Protein AF-A0AAD5UXY1-F1 (afdb_monomer)

Radius of gyration: 21.27 Å; Cα contacts (8 Å, |Δi|>4): 281; chains: 1; bounding box: 57×47×54 Å

Nearest PDB structures (foldseek):
  6rqt-assembly1_O  TM=4.342E-01  e=6.168E+00  Saccharomyces cerevisiae

Structure (mmCIF, N/CA/C/O backbone):
data_AF-A0AAD5UXY1-F1
#
_entry.id   AF-A0AAD5UXY1-F1
#
loop_
_atom_site.group_PDB
_atom_site.id
_atom_site.type_symbol
_atom_site.label_atom_id
_atom_site.label_alt_id
_atom_site.label_comp_id
_atom_site.label_asym_id
_atom_site.label_entity_id
_atom_site.label_seq_id
_atom_site.pdbx_PDB_ins_code
_atom_site.Cartn_x
_atom_site.Cartn_y
_atom_site.Cartn_z
_atom_site.occupancy
_atom_site.B_iso_or_equiv
_atom_site.auth_seq_id
_atom_site.auth_comp_id
_atom_site.auth_asym_id
_atom_site.auth_atom_id
_atom_site.pdbx_PDB_model_num
ATOM 1 N N . MET A 1 1 ? -1.884 -16.365 5.679 1.00 73.19 1 MET A N 1
ATOM 2 C CA . MET A 1 1 ? -2.777 -17.385 5.083 1.00 73.19 1 MET A CA 1
ATOM 3 C C . MET A 1 1 ? -3.035 -17.102 3.602 1.00 73.19 1 MET A C 1
ATOM 5 O O . MET A 1 1 ? -2.599 -17.899 2.789 1.00 73.19 1 MET A O 1
ATOM 9 N N . THR A 1 2 ? -3.623 -15.958 3.224 1.00 91.50 2 THR A N 1
ATOM 10 C CA . THR A 1 2 ? -3.915 -15.622 1.810 1.00 91.50 2 THR A CA 1
ATOM 11 C C . THR A 1 2 ? -2.676 -15.552 0.911 1.00 91.50 2 THR A C 1
ATOM 13 O O . THR A 1 2 ? -2.666 -16.165 -0.148 1.00 91.50 2 THR A O 1
ATOM 16 N N . ALA A 1 3 ? -1.607 -14.870 1.344 1.00 93.50 3 ALA A N 1
ATOM 17 C CA . ALA A 1 3 ? -0.367 -14.775 0.563 1.00 93.50 3 ALA A CA 1
ATOM 18 C C . ALA A 1 3 ? 0.266 -16.146 0.284 1.00 93.50 3 ALA A C 1
ATOM 20 O O . ALA A 1 3 ? 0.681 -16.407 -0.838 1.00 93.50 3 ALA A O 1
ATOM 21 N N . GLN A 1 4 ? 0.262 -17.035 1.284 1.00 94.00 4 GLN A N 1
ATOM 22 C CA . GLN A 1 4 ? 0.767 -18.398 1.131 1.00 94.00 4 GLN A CA 1
ATOM 23 C C . GLN A 1 4 ? -0.067 -19.188 0.120 1.00 94.00 4 GLN A C 1
ATOM 25 O O . GLN A 1 4 ? 0.499 -19.803 -0.767 1.00 94.00 4 GLN A O 1
ATOM 30 N N . ALA A 1 5 ? -1.400 -19.105 0.180 1.00 94.19 5 ALA A N 1
ATOM 31 C CA . ALA A 1 5 ? -2.262 -19.795 -0.781 1.00 94.19 5 ALA A CA 1
ATOM 32 C C . ALA A 1 5 ? -2.047 -19.310 -2.229 1.00 94.19 5 ALA A C 1
ATOM 34 O O . ALA A 1 5 ? -2.029 -20.117 -3.155 1.00 94.19 5 ALA A O 1
ATOM 35 N N . ILE A 1 6 ? -1.852 -17.999 -2.427 1.00 94.25 6 ILE A N 1
ATOM 36 C CA . ILE A 1 6 ? -1.529 -17.430 -3.746 1.00 94.25 6 ILE A CA 1
ATOM 37 C C . ILE A 1 6 ? -0.161 -17.925 -4.229 1.00 94.25 6 ILE A C 1
ATOM 39 O O . ILE A 1 6 ? -0.028 -18.292 -5.395 1.00 94.25 6 ILE A O 1
ATOM 43 N N . HIS A 1 7 ? 0.838 -17.932 -3.341 1.00 96.06 7 HIS A N 1
ATOM 44 C CA . HIS A 1 7 ? 2.202 -18.392 -3.615 1.00 96.06 7 HIS A CA 1
ATOM 45 C C . HIS A 1 7 ? 2.255 -19.886 -3.947 1.00 96.06 7 HIS A C 1
ATOM 47 O O . HIS A 1 7 ? 2.891 -20.282 -4.921 1.00 96.06 7 HIS A O 1
ATOM 53 N N . ASP A 1 8 ? 1.520 -20.706 -3.199 1.00 96.00 8 ASP A N 1
ATOM 54 C CA . ASP A 1 8 ? 1.445 -22.152 -3.393 1.00 96.00 8 ASP A CA 1
ATOM 55 C C . ASP A 1 8 ? 0.860 -22.529 -4.754 1.00 96.00 8 ASP A C 1
AT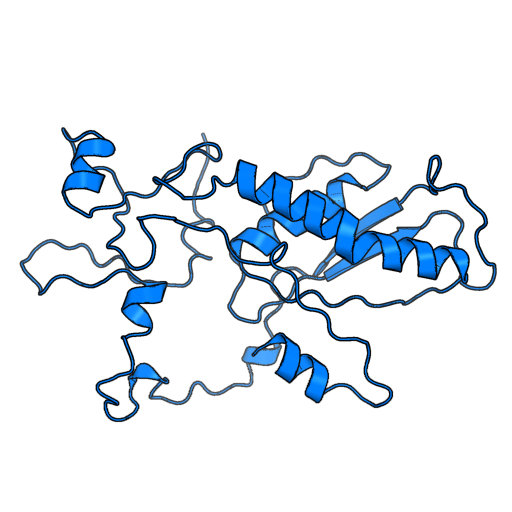OM 57 O O . ASP A 1 8 ? 1.274 -23.533 -5.331 1.00 96.00 8 ASP A O 1
ATOM 61 N N . ALA A 1 9 ? -0.052 -21.703 -5.272 1.00 94.88 9 ALA A N 1
ATOM 62 C CA . ALA A 1 9 ? -0.668 -21.862 -6.584 1.00 94.88 9 ALA A CA 1
ATOM 63 C C . ALA A 1 9 ? 0.196 -21.348 -7.757 1.00 94.88 9 ALA A C 1
ATOM 65 O O . ALA A 1 9 ? -0.200 -21.529 -8.910 1.00 94.88 9 ALA A O 1
ATOM 66 N N . GLN A 1 10 ? 1.343 -20.701 -7.502 1.00 95.06 10 GLN A N 1
ATOM 67 C CA . GLN A 1 10 ? 2.252 -20.261 -8.568 1.00 95.06 10 GLN A CA 1
ATOM 68 C C . GLN A 1 10 ? 3.034 -21.435 -9.169 1.00 95.06 10 GLN A C 1
ATOM 70 O O . GLN A 1 10 ? 3.335 -22.421 -8.495 1.00 95.06 10 GLN A O 1
ATOM 75 N N . GLN A 1 11 ? 3.391 -21.300 -10.448 1.00 95.00 11 GLN A N 1
ATOM 76 C CA . GLN A 1 11 ? 4.284 -22.234 -11.136 1.00 95.00 11 GLN A CA 1
ATOM 77 C C . GLN A 1 11 ? 5.729 -22.078 -10.642 1.00 95.00 11 GLN A C 1
ATOM 79 O O . GLN A 1 11 ? 6.116 -21.019 -10.151 1.00 95.00 11 GLN A O 1
ATOM 84 N N . GLU A 1 12 ? 6.532 -23.132 -10.798 1.00 94.31 12 GLU A N 1
ATOM 85 C CA . GLU A 1 12 ? 7.960 -23.083 -10.481 1.00 94.31 12 GLU A CA 1
ATOM 86 C C . GLU A 1 12 ? 8.770 -22.390 -11.600 1.00 94.31 12 GLU A C 1
ATOM 88 O O . GLU A 1 12 ? 8.468 -22.600 -12.778 1.00 94.31 12 GLU A O 1
ATOM 93 N N . PRO A 1 13 ? 9.828 -21.623 -11.267 1.00 93.81 13 PRO A N 1
ATOM 94 C CA . PRO A 1 13 ? 10.278 -21.305 -9.911 1.00 93.81 13 PRO A CA 1
ATOM 95 C C . PRO A 1 13 ? 9.371 -20.267 -9.235 1.00 93.81 13 PRO A C 1
ATOM 97 O O . PRO A 1 13 ? 9.063 -19.222 -9.813 1.00 93.81 13 PRO A O 1
ATOM 100 N N . LYS A 1 14 ? 8.970 -20.536 -7.989 1.00 94.38 14 LYS A N 1
ATOM 101 C CA . LYS A 1 14 ? 8.134 -19.596 -7.232 1.00 94.38 14 LYS A CA 1
ATOM 102 C C . LYS A 1 14 ? 8.890 -18.302 -6.889 1.00 94.38 14 LYS A C 1
ATOM 104 O O . LYS A 1 14 ? 10.071 -18.361 -6.536 1.00 94.38 14 LYS A O 1
ATOM 109 N N . PRO A 1 15 ? 8.217 -17.135 -6.912 1.00 93.94 15 PRO A N 1
ATOM 110 C CA . PRO A 1 15 ? 8.830 -15.883 -6.481 1.00 93.94 15 PRO A CA 1
ATOM 111 C C . PRO A 1 15 ? 9.131 -15.906 -4.971 1.00 93.94 15 PRO A C 1
ATOM 113 O O . PRO A 1 15 ? 8.505 -16.668 -4.229 1.00 93.94 15 PRO A O 1
ATOM 116 N N . PRO A 1 16 ? 10.052 -15.067 -4.472 1.00 94.62 16 PRO A N 1
ATOM 117 C CA . PRO A 1 16 ? 10.271 -14.927 -3.037 1.00 94.62 16 PRO A CA 1
ATOM 118 C C . PRO A 1 16 ? 9.005 -14.424 -2.327 1.00 94.62 16 PRO A C 1
ATOM 120 O O . PRO A 1 16 ? 8.282 -13.570 -2.841 1.00 94.62 16 PRO A O 1
ATOM 123 N N . LEU A 1 17 ? 8.752 -14.947 -1.124 1.00 95.50 17 LEU A N 1
ATOM 124 C CA . LEU A 1 17 ? 7.651 -14.531 -0.257 1.00 95.50 17 LEU A CA 1
ATOM 125 C C . LEU A 1 17 ? 8.213 -13.937 1.036 1.00 95.50 17 LEU A C 1
ATOM 127 O O . LEU A 1 17 ? 8.836 -14.641 1.829 1.00 95.50 17 LEU A O 1
ATOM 131 N N . THR A 1 18 ? 7.940 -12.654 1.262 1.00 95.50 18 THR A N 1
ATOM 132 C CA . THR A 1 18 ? 8.406 -11.909 2.439 1.00 95.50 18 THR A CA 1
ATOM 133 C C . THR A 1 18 ? 7.218 -11.339 3.205 1.00 95.50 18 THR A C 1
ATOM 135 O O . THR A 1 18 ? 6.235 -10.892 2.615 1.00 95.50 18 THR A O 1
ATOM 138 N N . THR A 1 19 ? 7.308 -11.327 4.534 1.00 96.44 19 THR A N 1
ATOM 139 C CA . THR A 1 19 ? 6.310 -10.714 5.420 1.00 96.44 19 THR A CA 1
ATOM 140 C C . THR A 1 19 ? 6.821 -9.396 5.988 1.00 96.44 19 THR A C 1
ATOM 142 O O . THR A 1 19 ? 7.989 -9.302 6.356 1.00 96.44 19 THR A O 1
ATOM 145 N N . SER A 1 20 ? 5.944 -8.403 6.138 1.00 97.31 20 SER A N 1
ATOM 146 C CA . SER A 1 20 ? 6.279 -7.126 6.774 1.00 97.31 20 SER A CA 1
ATOM 147 C C . SER A 1 20 ? 5.106 -6.591 7.589 1.00 97.31 20 SER A C 1
ATOM 149 O O . SER A 1 20 ? 3.955 -6.678 7.167 1.00 97.31 20 SER A O 1
ATOM 151 N N . LEU A 1 21 ? 5.400 -5.982 8.739 1.00 97.50 21 LEU A N 1
ATOM 152 C CA . LEU A 1 21 ? 4.395 -5.272 9.534 1.00 97.50 21 LEU A CA 1
ATOM 153 C C . LEU A 1 21 ? 3.944 -3.963 8.878 1.00 97.50 21 LEU A C 1
ATOM 155 O O . LEU A 1 21 ? 2.950 -3.390 9.306 1.00 97.50 21 LEU A O 1
ATOM 159 N N . LEU A 1 22 ? 4.631 -3.480 7.839 1.00 98.19 22 LEU A N 1
ATOM 160 C CA . LEU A 1 22 ? 4.229 -2.262 7.135 1.00 98.19 22 LEU A CA 1
ATOM 161 C C . LEU A 1 22 ? 2.911 -2.435 6.368 1.00 98.19 22 LEU A C 1
ATOM 163 O O . LEU A 1 22 ? 2.193 -1.456 6.188 1.00 98.19 22 LEU A O 1
ATOM 167 N N . VAL A 1 23 ? 2.563 -3.669 5.986 1.00 97.44 23 VAL A N 1
ATOM 168 C CA . VAL A 1 23 ? 1.349 -4.000 5.215 1.00 97.44 23 VAL A CA 1
ATOM 169 C C . VAL A 1 23 ? 0.212 -4.560 6.081 1.00 97.44 23 VAL A C 1
ATOM 171 O O . VAL A 1 23 ? -0.720 -5.170 5.566 1.00 97.44 23 VAL A O 1
ATOM 174 N N . ARG A 1 24 ? 0.280 -4.391 7.409 1.00 96.75 24 ARG A N 1
ATOM 175 C CA . ARG A 1 24 ? -0.819 -4.763 8.319 1.00 96.75 24 ARG A CA 1
ATOM 176 C C . ARG A 1 24 ? -1.982 -3.768 8.228 1.00 96.75 24 ARG A C 1
ATOM 178 O O . ARG A 1 24 ? -1.780 -2.621 7.821 1.00 96.75 24 ARG A O 1
ATOM 185 N N . GLU A 1 25 ? -3.167 -4.162 8.688 1.00 95.81 25 GLU A N 1
ATOM 186 C CA . GLU A 1 25 ? -4.302 -3.233 8.798 1.00 95.81 25 GLU A CA 1
ATOM 187 C C . GLU A 1 25 ? -4.020 -2.079 9.777 1.00 95.81 25 GLU A C 1
ATOM 189 O O . GLU A 1 25 ? -3.102 -2.161 10.602 1.00 95.81 25 GLU A O 1
ATOM 194 N N . GLN A 1 26 ? -4.785 -0.987 9.687 1.00 94.88 26 GLN A N 1
ATOM 195 C CA . GLN A 1 26 ? -4.890 -0.005 10.774 1.00 94.88 26 GLN A CA 1
ATOM 196 C C . GLN A 1 26 ? -5.064 -0.728 12.119 1.00 94.88 26 GLN A C 1
ATOM 198 O O . GLN A 1 26 ? -5.839 -1.674 12.209 1.00 94.88 26 GLN A O 1
ATOM 203 N N . THR A 1 27 ? -4.330 -0.303 13.150 1.00 94.50 27 THR A N 1
ATOM 204 C CA . THR A 1 27 ? -4.621 -0.767 14.516 1.00 94.50 27 THR A CA 1
ATOM 205 C C . THR A 1 27 ? -5.651 0.157 15.139 1.00 94.50 27 THR A C 1
ATOM 207 O O . THR A 1 27 ? -5.465 1.377 15.146 1.00 94.50 27 THR A O 1
ATOM 210 N N . TYR A 1 28 ? -6.711 -0.413 15.692 1.00 92.81 28 TYR A N 1
ATOM 211 C CA . TYR A 1 28 ? -7.708 0.326 16.460 1.00 92.81 28 TYR A CA 1
ATOM 212 C C . TYR A 1 28 ? -7.355 0.420 17.951 1.00 92.81 28 TYR A C 1
ATOM 214 O O . TYR A 1 28 ? -8.119 0.988 18.728 1.00 92.81 28 TYR A O 1
ATOM 222 N N . GLY A 1 29 ? -6.184 -0.090 18.352 1.00 92.88 29 GLY A N 1
ATOM 223 C CA . GLY A 1 29 ? -5.689 -0.000 19.722 1.00 92.88 29 GLY A CA 1
ATOM 224 C C . GLY A 1 29 ? -6.668 -0.616 20.716 1.00 92.88 29 GLY A C 1
ATOM 225 O O . GLY A 1 29 ? -7.068 -1.770 20.580 1.00 92.88 29 GLY A O 1
ATOM 226 N N . ASP A 1 30 ? -7.089 0.173 21.697 1.00 91.25 30 ASP A N 1
ATOM 227 C CA . ASP A 1 30 ? -7.992 -0.284 22.756 1.00 91.25 30 ASP A CA 1
ATOM 228 C C . ASP A 1 30 ? -9.397 -0.652 22.237 1.00 91.25 30 ASP A C 1
ATOM 230 O O . ASP A 1 30 ? -10.132 -1.369 22.922 1.00 91.25 30 ASP A O 1
ATOM 234 N N . ALA A 1 31 ? -9.767 -0.195 21.034 1.00 89.94 31 ALA A N 1
ATOM 235 C CA . ALA A 1 31 ? -11.051 -0.488 20.398 1.00 89.94 31 ALA A CA 1
ATOM 236 C C . ALA A 1 31 ? -11.091 -1.850 19.676 1.00 89.94 31 ALA A C 1
ATOM 238 O O . ALA A 1 31 ? -12.162 -2.294 19.259 1.00 89.94 31 ALA A O 1
ATOM 239 N N . GLU A 1 32 ? -9.954 -2.536 19.530 1.00 89.00 32 GLU A N 1
ATOM 240 C CA . GLU A 1 32 ? -9.889 -3.845 18.871 1.00 89.00 32 GLU A CA 1
ATOM 241 C C . GLU A 1 32 ? -10.796 -4.872 19.570 1.00 89.00 32 GLU A C 1
ATOM 243 O O . GLU A 1 32 ? -10.715 -5.103 20.782 1.00 89.00 32 GLU A O 1
ATOM 248 N N . GLY A 1 33 ? -11.691 -5.496 18.798 1.00 85.25 33 GLY A N 1
ATOM 249 C CA . GLY A 1 33 ? -12.666 -6.472 19.302 1.00 85.25 33 GLY A CA 1
ATOM 250 C C . GLY A 1 33 ? -13.749 -5.894 20.226 1.00 85.25 33 GLY A C 1
ATOM 251 O O . GLY A 1 33 ? -14.477 -6.655 20.872 1.00 85.25 33 GLY A O 1
ATOM 252 N N . LYS A 1 34 ? -13.861 -4.563 20.330 1.00 85.19 34 LYS A N 1
ATOM 253 C CA . LYS A 1 34 ? -14.873 -3.879 21.146 1.00 85.19 34 LYS A CA 1
ATOM 254 C C . LYS A 1 34 ? -16.123 -3.545 20.339 1.00 85.19 34 LYS A C 1
ATOM 256 O O . LYS A 1 34 ? -16.177 -3.688 19.121 1.00 85.19 34 LYS A O 1
ATOM 261 N N . LEU A 1 35 ? -17.164 -3.133 21.055 1.00 80.06 35 LEU A N 1
ATOM 262 C CA . LEU A 1 35 ? -18.392 -2.637 20.450 1.00 80.06 35 LEU A CA 1
ATOM 263 C C . LEU A 1 35 ? -18.143 -1.293 19.774 1.00 80.06 35 LEU A C 1
ATOM 265 O O . LEU A 1 35 ? -17.612 -0.369 20.393 1.00 80.06 35 LEU A O 1
ATOM 269 N N . TRP A 1 36 ? -18.599 -1.190 18.532 1.00 80.75 36 TRP A N 1
ATOM 270 C CA . TRP A 1 36 ? -18.582 0.042 17.764 1.00 80.75 36 TRP A CA 1
ATOM 271 C C . TRP A 1 36 ? -19.994 0.621 17.667 1.00 80.75 36 TRP A C 1
ATOM 273 O O . TRP A 1 36 ? -20.984 -0.115 17.659 1.00 80.75 36 TRP A O 1
ATOM 283 N N . THR A 1 37 ? -20.093 1.949 17.625 1.00 82.06 37 THR A N 1
ATOM 284 C CA . THR A 1 37 ? -21.356 2.654 17.367 1.00 82.06 37 THR A CA 1
ATOM 285 C C . THR A 1 37 ? -21.194 3.595 16.187 1.00 82.06 37 THR A C 1
ATOM 287 O O . THR A 1 37 ? -20.158 4.233 16.023 1.00 82.06 37 THR A O 1
ATOM 290 N N . THR A 1 38 ? -22.230 3.705 15.360 1.00 77.06 38 THR A N 1
ATOM 291 C CA . THR A 1 38 ? -22.218 4.574 14.173 1.00 77.06 38 THR A CA 1
ATOM 292 C C . THR A 1 38 ? -22.178 6.056 14.523 1.00 77.06 38 THR A C 1
ATOM 294 O O . THR A 1 38 ? -21.687 6.858 13.739 1.00 77.06 38 THR A O 1
ATOM 297 N N . SER A 1 39 ? -22.667 6.423 15.707 1.00 74.69 39 SER A N 1
ATOM 298 C CA . SER A 1 39 ? -22.643 7.792 16.203 1.00 74.69 39 SER A CA 1
ATOM 299 C C . SER A 1 39 ? -22.223 7.851 17.667 1.00 74.69 39 SER A C 1
ATOM 301 O O . SER A 1 39 ? -22.443 6.918 18.449 1.00 74.69 39 SER A O 1
ATOM 303 N N . GLN A 1 40 ? -21.666 8.996 18.046 1.00 76.69 40 GLN A N 1
ATOM 304 C CA . GLN A 1 40 ? -21.488 9.387 19.437 1.00 76.69 40 GLN A CA 1
ATOM 305 C C . GLN A 1 40 ? -22.869 9.572 20.086 1.00 76.69 40 GLN A C 1
ATOM 307 O O . GLN A 1 40 ? -23.753 10.220 19.519 1.00 76.69 40 GLN A O 1
ATOM 312 N N . LYS A 1 41 ? -23.089 8.990 21.268 1.00 75.38 41 LYS A N 1
ATOM 313 C CA . LYS A 1 41 ? -24.312 9.224 22.044 1.00 75.38 41 LYS A CA 1
ATOM 314 C C . LYS A 1 41 ? -24.357 10.686 22.482 1.00 75.38 41 LYS A C 1
ATOM 316 O O . LYS A 1 41 ? -23.368 11.224 22.981 1.00 75.38 41 LYS A O 1
ATOM 321 N N . SER A 1 42 ? -25.519 11.314 22.306 1.00 73.69 42 SER A N 1
ATOM 322 C CA . SER A 1 42 ? -25.725 12.715 22.679 1.00 73.69 42 SER A CA 1
ATOM 323 C C . SER A 1 42 ? -25.432 12.936 24.166 1.00 73.69 42 SER A C 1
ATOM 325 O O . SER A 1 42 ? -25.886 12.167 25.012 1.00 73.69 42 SER A O 1
ATOM 327 N N . GLY A 1 43 ? -24.662 13.981 24.473 1.00 77.06 43 GLY A N 1
ATOM 328 C CA . GLY A 1 43 ? -24.321 14.374 25.843 1.00 77.06 43 GLY A CA 1
ATOM 329 C C . GLY A 1 43 ? -23.121 13.660 26.475 1.00 77.06 43 GLY A C 1
ATOM 330 O O . GLY A 1 43 ? -22.795 13.986 27.610 1.00 77.06 43 GLY A O 1
ATOM 331 N N . LEU A 1 44 ? -22.451 12.740 25.773 1.00 77.81 44 LEU A N 1
ATOM 332 C CA . LEU A 1 44 ? -21.223 12.089 26.248 1.00 77.81 44 LEU A CA 1
ATOM 333 C C . LEU A 1 44 ? -20.029 12.493 25.382 1.00 77.81 44 LEU A C 1
ATOM 335 O O . LEU A 1 44 ? -20.123 12.468 24.158 1.00 77.81 44 LEU A O 1
ATOM 339 N N . SER A 1 45 ? -18.892 12.802 25.996 1.00 85.06 45 SER A N 1
ATOM 340 C CA . SER A 1 45 ? -17.583 12.960 25.346 1.00 85.06 45 SER A CA 1
ATOM 341 C C . SER A 1 45 ? -17.012 11.617 24.861 1.00 85.06 45 SER A C 1
ATOM 343 O O . SER A 1 45 ? -17.479 10.552 25.267 1.00 85.06 45 SER A O 1
ATOM 345 N N . LEU A 1 46 ? -15.992 11.639 23.993 1.00 84.50 46 LEU A N 1
ATOM 346 C CA . LEU A 1 46 ? -15.310 10.415 23.536 1.00 84.50 46 LEU A CA 1
ATOM 347 C C . LEU A 1 46 ? -14.678 9.637 24.701 1.00 84.50 46 LEU A C 1
ATOM 349 O O . LEU A 1 46 ? -14.819 8.422 24.772 1.00 84.50 46 LEU A O 1
ATOM 353 N N . GLU A 1 47 ? -14.069 10.336 25.659 1.00 86.06 47 GLU A N 1
ATOM 354 C CA . GLU A 1 47 ? -13.481 9.710 26.850 1.00 86.06 47 GLU A CA 1
ATOM 355 C C . GLU A 1 47 ? -14.533 8.976 27.696 1.00 86.06 47 GLU A C 1
ATOM 357 O O . GLU A 1 47 ? -14.303 7.859 28.160 1.00 86.06 47 GLU A O 1
ATOM 362 N N . GLU A 1 48 ? -15.729 9.553 27.847 1.00 87.12 48 GLU A N 1
ATOM 363 C CA . GLU A 1 48 ? -16.834 8.902 28.561 1.00 87.12 48 GLU A CA 1
ATOM 364 C C . GLU A 1 48 ? -17.384 7.681 27.812 1.00 87.12 48 GLU A C 1
ATOM 366 O O . GLU A 1 48 ? -17.850 6.737 28.453 1.00 87.12 48 GLU A O 1
ATOM 371 N N . HIS A 1 49 ? -17.308 7.664 26.477 1.00 85.25 49 HIS A N 1
ATOM 372 C CA . HIS A 1 49 ? -17.623 6.473 25.685 1.00 85.25 49 HIS A CA 1
ATOM 373 C C . HIS A 1 49 ? -16.591 5.369 25.917 1.00 85.25 49 HIS A C 1
ATOM 375 O O . HIS A 1 49 ? -16.969 4.235 26.224 1.00 85.25 49 HIS A O 1
ATOM 381 N N . TYR A 1 50 ? -15.300 5.701 25.848 1.00 88.62 50 TYR A N 1
ATOM 382 C CA . TYR A 1 50 ? -14.219 4.733 26.043 1.00 88.62 50 TYR A CA 1
ATOM 383 C C . TYR A 1 50 ? -14.241 4.136 27.452 1.00 88.62 50 TYR A C 1
ATOM 385 O O . TYR A 1 50 ? -14.095 2.923 27.604 1.00 88.62 50 TYR A O 1
ATOM 393 N N . ALA A 1 51 ? -14.532 4.947 28.476 1.00 86.81 51 ALA A N 1
ATOM 394 C CA . ALA A 1 51 ? -14.716 4.477 29.850 1.00 86.81 51 ALA A CA 1
ATOM 395 C C . ALA A 1 51 ? -15.872 3.464 29.993 1.00 86.81 51 ALA A C 1
ATOM 397 O O . ALA A 1 51 ? -15.845 2.613 30.882 1.00 86.81 51 ALA A O 1
ATOM 398 N N . GLN A 1 52 ? -16.869 3.525 29.105 1.00 86.69 52 GLN A N 1
ATOM 399 C CA . GLN A 1 52 ? -17.986 2.577 29.027 1.00 86.69 52 GLN A CA 1
ATOM 400 C C . GLN A 1 52 ? -17.719 1.404 28.066 1.00 86.69 52 GLN A C 1
ATOM 402 O O . GLN A 1 52 ? -18.592 0.557 27.876 1.00 86.69 52 GLN A O 1
ATOM 407 N N . GLY A 1 53 ? -16.532 1.335 27.453 1.00 84.81 53 GLY A N 1
ATOM 408 C CA . GLY A 1 53 ? -16.182 0.321 26.456 1.00 84.81 53 GLY A CA 1
ATOM 409 C C . GLY A 1 53 ? -16.919 0.478 25.122 1.00 84.81 53 GLY A C 1
ATOM 410 O O . GLY A 1 53 ? -17.072 -0.509 24.399 1.00 84.81 53 GLY A O 1
ATOM 411 N N . ILE A 1 54 ? -17.395 1.688 24.813 1.00 83.94 54 ILE A N 1
ATOM 412 C CA . ILE A 1 54 ? -18.083 2.041 23.567 1.00 83.94 54 ILE A CA 1
ATOM 413 C C . ILE A 1 54 ? -17.114 2.836 22.691 1.00 83.94 54 ILE A C 1
ATOM 415 O O . ILE A 1 54 ? -16.539 3.820 23.148 1.00 83.94 54 ILE A O 1
ATOM 419 N N . TYR A 1 55 ? -16.957 2.441 21.429 1.00 87.75 55 TYR A N 1
ATOM 420 C CA . TYR A 1 55 ? -16.011 3.072 20.508 1.00 87.75 55 TYR A CA 1
ATOM 421 C C . TYR A 1 55 ? -16.748 3.592 19.264 1.00 87.75 55 TYR A C 1
ATOM 423 O O . TYR A 1 55 ? -16.997 2.826 18.332 1.00 87.75 55 TYR A O 1
ATOM 431 N N . PRO A 1 56 ? -17.172 4.869 19.247 1.00 87.19 56 PRO A N 1
ATOM 432 C CA . PRO A 1 56 ? -17.881 5.432 18.102 1.00 87.19 56 PRO A CA 1
ATOM 433 C C . PRO A 1 56 ? -16.964 5.588 16.884 1.00 87.19 56 PRO A C 1
ATOM 435 O O . PRO A 1 56 ? -15.759 5.788 17.034 1.00 87.19 56 PRO A O 1
ATOM 438 N N . ILE A 1 57 ? -17.538 5.536 15.679 1.00 84.69 57 ILE A N 1
ATOM 439 C CA . ILE A 1 57 ? -16.810 5.807 14.431 1.00 84.69 57 ILE A CA 1
ATOM 440 C C . ILE A 1 57 ? -16.205 7.216 14.479 1.00 84.69 57 ILE A C 1
ATOM 442 O O . ILE A 1 57 ? -16.885 8.194 14.786 1.00 84.69 57 ILE A O 1
ATOM 446 N N . LEU A 1 58 ? -14.916 7.302 14.153 1.00 86.75 58 LEU A N 1
ATOM 447 C CA . LEU A 1 58 ? -14.181 8.557 14.032 1.00 86.75 58 LEU A CA 1
ATOM 448 C C . LEU A 1 58 ? -14.196 8.986 12.563 1.00 86.75 58 LEU A C 1
ATOM 450 O O . LEU A 1 58 ? -13.834 8.206 11.681 1.00 86.75 58 LEU A O 1
ATOM 454 N N . HIS A 1 59 ? -14.644 10.210 12.288 1.00 83.44 59 HIS A N 1
ATOM 455 C CA . HIS A 1 59 ? -14.855 10.681 10.915 1.00 83.44 59 HIS A CA 1
ATOM 456 C C . HIS A 1 59 ? -13.646 11.438 10.355 1.00 83.44 59 HIS A C 1
ATOM 458 O O . HIS A 1 59 ? -13.470 11.512 9.133 1.00 83.44 59 HIS A O 1
ATOM 464 N N . ASN A 1 60 ? -12.798 12.005 11.217 1.00 88.75 60 ASN A N 1
ATOM 465 C CA . ASN A 1 60 ? -11.599 12.704 10.786 1.00 88.75 60 ASN A CA 1
ATOM 466 C C . ASN A 1 60 ? -10.415 11.736 10.667 1.00 88.75 60 ASN A C 1
ATOM 468 O O . ASN A 1 60 ? -10.199 10.851 11.487 1.00 88.75 60 ASN A O 1
ATOM 472 N N . ARG A 1 61 ? -9.591 11.938 9.639 1.00 93.19 61 ARG A N 1
ATOM 473 C CA . ARG A 1 61 ? -8.432 11.087 9.347 1.00 93.19 61 ARG A CA 1
ATOM 474 C C . ARG A 1 61 ? -7.327 11.165 10.391 1.00 93.19 61 ARG A C 1
ATOM 476 O O . ARG A 1 61 ? -6.546 10.221 10.482 1.00 93.19 61 ARG A O 1
ATOM 483 N N . SER A 1 62 ? -7.246 12.270 11.126 1.00 95.75 62 SER A N 1
ATOM 484 C CA . SER A 1 62 ? -6.256 12.470 12.184 1.00 95.75 62 SER A CA 1
ATOM 485 C C . SER A 1 62 ? -6.703 11.907 13.535 1.00 95.75 62 SER A C 1
ATOM 487 O O . SER A 1 62 ? -5.869 11.729 14.425 1.00 95.75 62 SER A O 1
ATOM 489 N N . GLU A 1 63 ? -7.994 11.605 13.690 1.00 92.62 63 GLU A N 1
ATOM 490 C CA . GLU A 1 63 ? -8.539 11.004 14.902 1.00 92.62 63 GLU A CA 1
ATOM 491 C C . GLU A 1 63 ? -8.125 9.536 15.017 1.00 92.62 63 GLU A C 1
ATOM 493 O O . GLU A 1 63 ? -7.918 8.830 14.025 1.00 92.62 63 GLU A O 1
ATOM 498 N N . LYS A 1 64 ? -7.987 9.078 16.262 1.00 93.94 64 LYS A N 1
ATOM 499 C CA . LYS A 1 64 ? -7.679 7.690 16.591 1.00 93.94 64 LYS A CA 1
ATOM 500 C C . LYS A 1 64 ? -8.134 7.341 17.995 1.00 93.94 64 LYS A C 1
ATOM 502 O O . LYS A 1 64 ? -8.200 8.203 18.871 1.00 93.94 64 LYS A O 1
ATOM 507 N N . PHE A 1 65 ? -8.383 6.057 18.203 1.00 92.81 65 PHE A N 1
ATOM 508 C CA . PHE A 1 65 ? -8.588 5.503 19.532 1.00 92.81 65 PHE A CA 1
ATOM 509 C C . PHE A 1 65 ? -7.273 5.466 20.328 1.00 92.81 65 PHE A C 1
ATOM 511 O O . PHE A 1 65 ? -6.185 5.489 19.732 1.00 92.81 65 PHE A O 1
ATOM 518 N N . PRO A 1 66 ? -7.344 5.380 21.668 1.00 92.12 66 PRO A N 1
ATOM 519 C CA . PRO A 1 66 ? -6.169 5.154 22.502 1.00 92.12 66 PRO A CA 1
ATOM 520 C C . PRO A 1 66 ? -5.348 3.952 22.013 1.00 92.12 66 PRO A C 1
ATOM 522 O O . PRO A 1 66 ? -5.901 2.910 21.663 1.00 92.12 66 PRO A O 1
ATOM 525 N N . ASN A 1 67 ? -4.022 4.122 21.938 1.00 93.75 67 ASN A N 1
ATOM 526 C CA . ASN A 1 67 ? -3.062 3.137 21.407 1.00 93.75 67 ASN A CA 1
ATOM 527 C C . ASN A 1 67 ? -3.308 2.688 19.949 1.00 93.75 67 ASN A C 1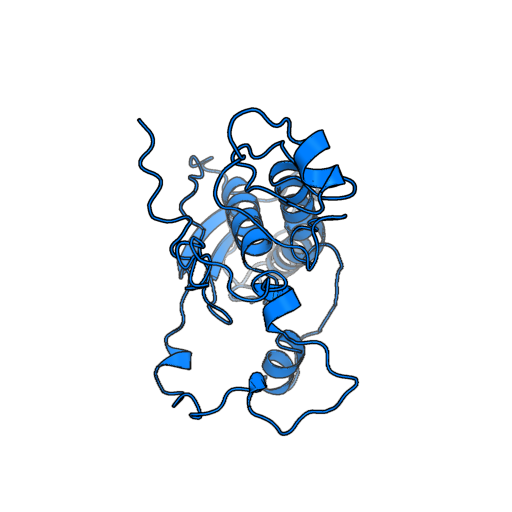
ATOM 529 O O . ASN A 1 67 ? -2.676 1.742 19.473 1.00 93.75 67 ASN A O 1
ATOM 533 N N . GLY A 1 68 ? -4.210 3.364 19.236 1.00 94.31 68 GLY A N 1
ATOM 534 C CA . GLY A 1 68 ? -4.524 3.112 17.841 1.00 94.31 68 GLY A CA 1
ATOM 535 C C . GLY A 1 68 ? -3.660 3.913 16.870 1.00 94.31 68 GLY A C 1
ATOM 536 O O . GLY A 1 68 ? -2.754 4.673 17.230 1.00 94.31 68 GLY A O 1
ATOM 537 N N . GLU A 1 69 ? -3.983 3.742 15.601 1.00 96.19 69 GLU A N 1
ATOM 538 C CA . GLU A 1 69 ? -3.412 4.437 14.459 1.00 96.19 69 GLU A CA 1
ATOM 539 C C . GLU A 1 69 ? -4.515 5.297 13.846 1.00 96.19 69 GLU A C 1
ATOM 541 O O . GLU A 1 69 ? -5.648 4.841 13.735 1.00 96.19 69 GLU A O 1
ATOM 546 N N . SER A 1 70 ? -4.221 6.541 13.478 1.00 96.62 70 SER A N 1
ATOM 547 C CA . SER A 1 70 ? -5.148 7.338 12.667 1.00 96.62 70 SER A CA 1
ATOM 548 C C . SER A 1 70 ? -5.049 6.928 11.193 1.00 96.62 70 SER A C 1
ATOM 550 O O . SER A 1 70 ? -4.125 6.212 10.794 1.00 96.62 70 SER A O 1
ATOM 552 N N . VAL A 1 71 ? -5.961 7.394 10.342 1.00 94.94 71 VAL A N 1
ATOM 553 C CA . VAL A 1 71 ? -5.842 7.142 8.896 1.00 94.94 71 VAL A CA 1
ATOM 554 C C . VAL A 1 71 ? -4.627 7.877 8.312 1.00 94.94 71 VAL A C 1
ATOM 556 O O . VAL A 1 71 ? -3.998 7.393 7.373 1.00 94.94 71 VAL A O 1
ATOM 559 N N . ASP A 1 72 ? -4.230 9.014 8.885 1.00 96.75 72 ASP A N 1
ATOM 560 C CA . ASP A 1 72 ? -2.998 9.706 8.489 1.00 96.75 72 ASP A CA 1
ATOM 561 C C . ASP A 1 72 ? -1.734 8.957 8.939 1.00 96.75 72 ASP A C 1
ATOM 563 O O . ASP A 1 72 ? -0.748 8.900 8.198 1.00 96.75 72 ASP A O 1
ATOM 567 N N . ASP A 1 73 ? -1.757 8.334 10.121 1.00 98.19 73 ASP A N 1
ATOM 568 C CA . ASP A 1 73 ? -0.685 7.444 10.573 1.00 98.19 73 ASP A CA 1
ATOM 569 C C . ASP A 1 73 ? -0.553 6.238 9.615 1.00 98.19 73 ASP A C 1
ATOM 571 O O . ASP A 1 73 ? 0.550 5.947 9.135 1.00 98.19 73 ASP A O 1
ATOM 575 N N . LEU A 1 74 ? -1.686 5.626 9.241 1.00 97.56 74 LEU A N 1
ATOM 576 C CA . LEU A 1 74 ? -1.759 4.547 8.252 1.00 97.56 74 LEU A CA 1
ATOM 577 C C . LEU A 1 74 ? -1.234 4.992 6.882 1.00 97.56 74 LEU A C 1
ATOM 579 O O . LEU A 1 74 ? -0.463 4.263 6.262 1.00 97.56 74 LEU A O 1
ATOM 583 N N . GLY A 1 75 ? -1.598 6.189 6.419 1.00 97.00 75 GLY A N 1
ATOM 584 C CA . GLY A 1 75 ? -1.137 6.747 5.146 1.00 97.00 75 GLY A CA 1
ATOM 585 C C . GLY A 1 75 ? 0.380 6.944 5.092 1.00 97.00 75 GLY A C 1
ATOM 586 O O . GLY A 1 75 ? 1.026 6.629 4.083 1.00 97.00 75 GLY A O 1
ATOM 587 N N . ARG A 1 76 ? 0.986 7.392 6.200 1.00 98.19 76 ARG A N 1
ATOM 588 C CA . ARG A 1 76 ? 2.451 7.484 6.326 1.00 98.19 76 ARG A CA 1
ATOM 589 C C . ARG A 1 76 ? 3.098 6.102 6.271 1.00 98.19 76 ARG A C 1
ATOM 591 O O . ARG A 1 76 ? 4.059 5.914 5.525 1.00 98.19 76 ARG A O 1
ATOM 598 N N . ARG A 1 77 ? 2.543 5.121 6.986 1.00 98.25 77 ARG A N 1
ATOM 599 C CA . ARG A 1 77 ? 3.041 3.739 6.961 1.00 98.25 77 ARG A CA 1
ATOM 600 C C . ARG A 1 77 ? 2.863 3.071 5.597 1.00 98.25 77 ARG A C 1
ATOM 602 O O . ARG A 1 77 ? 3.768 2.378 5.150 1.00 98.25 77 ARG A O 1
ATOM 609 N N . ALA A 1 78 ? 1.753 3.308 4.907 1.00 98.06 78 ALA A N 1
ATOM 610 C CA . ALA A 1 78 ? 1.522 2.821 3.551 1.00 98.06 78 ALA A CA 1
ATOM 611 C C . ALA A 1 78 ? 2.539 3.415 2.565 1.00 98.06 78 ALA A C 1
ATOM 613 O O . ALA A 1 78 ? 3.085 2.698 1.729 1.00 98.06 78 ALA A O 1
ATOM 614 N N . THR A 1 79 ? 2.863 4.704 2.709 1.00 98.44 79 THR A N 1
ATOM 615 C CA . THR A 1 79 ? 3.929 5.352 1.927 1.00 98.44 79 THR A CA 1
ATOM 616 C C . THR A 1 79 ? 5.284 4.698 2.182 1.00 98.44 79 THR A C 1
ATOM 618 O O . THR A 1 79 ? 6.006 4.391 1.233 1.00 98.44 79 THR A O 1
ATOM 621 N N . GLN A 1 80 ? 5.603 4.422 3.448 1.00 98.69 80 GLN A N 1
ATOM 622 C CA . GLN A 1 80 ? 6.802 3.671 3.805 1.00 98.69 80 GLN A CA 1
ATOM 623 C C . GLN A 1 80 ? 6.788 2.261 3.190 1.00 98.69 80 GLN A C 1
ATOM 625 O O . GLN A 1 80 ? 7.767 1.863 2.575 1.00 98.69 80 GLN A O 1
ATOM 630 N N . ALA A 1 81 ? 5.672 1.530 3.268 1.00 98.31 81 ALA A N 1
ATOM 631 C CA . ALA A 1 81 ? 5.540 0.199 2.675 1.00 98.31 81 ALA A CA 1
ATOM 632 C C . ALA A 1 81 ? 5.844 0.203 1.169 1.00 98.31 81 ALA A C 1
ATOM 634 O O . ALA A 1 81 ? 6.547 -0.676 0.679 1.00 98.31 81 ALA A O 1
ATOM 635 N N . ILE A 1 82 ? 5.353 1.204 0.432 1.00 98.44 82 ILE A N 1
ATOM 636 C CA . ILE A 1 82 ? 5.652 1.353 -0.997 1.00 98.44 82 ILE A CA 1
ATOM 637 C C . ILE A 1 82 ? 7.144 1.599 -1.232 1.00 98.44 82 ILE A C 1
ATOM 639 O O . ILE A 1 82 ? 7.741 0.945 -2.089 1.00 98.44 82 ILE A O 1
ATOM 643 N N . ASN A 1 83 ? 7.751 2.518 -0.483 1.00 98.12 83 ASN A N 1
ATOM 644 C CA . ASN A 1 83 ? 9.166 2.853 -0.642 1.00 98.12 83 ASN A CA 1
ATOM 645 C C . ASN A 1 83 ? 10.088 1.684 -0.288 1.00 98.12 83 ASN A C 1
ATOM 647 O O . ASN A 1 83 ? 11.044 1.442 -1.016 1.00 98.12 83 ASN A O 1
ATOM 651 N N . ASP A 1 84 ? 9.777 0.956 0.781 1.00 98.19 84 ASP A N 1
ATOM 652 C CA . ASP A 1 84 ? 10.664 -0.062 1.343 1.00 98.19 84 ASP A CA 1
ATOM 653 C C . ASP A 1 84 ? 10.462 -1.431 0.675 1.00 98.19 84 ASP A C 1
ATOM 655 O O . ASP A 1 84 ? 11.399 -2.222 0.600 1.00 98.19 84 ASP A O 1
ATOM 659 N N . LEU A 1 85 ? 9.246 -1.734 0.196 1.00 97.62 85 LEU A N 1
ATOM 660 C CA . LEU A 1 85 ? 8.885 -3.076 -0.286 1.00 97.62 85 LEU A CA 1
ATOM 661 C C . LEU A 1 85 ? 8.579 -3.146 -1.783 1.00 97.62 85 LEU A C 1
ATOM 663 O O . LEU A 1 85 ? 8.680 -4.225 -2.351 1.00 97.62 85 LEU A O 1
ATOM 667 N N . VAL A 1 86 ? 8.168 -2.050 -2.431 1.00 97.88 86 VAL A N 1
ATOM 668 C CA . VAL A 1 86 ? 7.755 -2.072 -3.850 1.00 97.88 86 VAL A CA 1
ATOM 669 C C . VAL A 1 86 ? 8.804 -1.415 -4.737 1.00 97.88 86 VAL A C 1
ATOM 671 O O . VAL A 1 86 ? 9.270 -2.022 -5.702 1.00 97.88 86 VAL A O 1
ATOM 674 N N . MET A 1 87 ? 9.214 -0.190 -4.404 1.00 97.94 87 MET A N 1
ATOM 675 C CA . MET A 1 87 ? 10.141 0.582 -5.235 1.00 97.94 87 MET A CA 1
ATOM 676 C C . MET A 1 87 ? 11.499 -0.087 -5.491 1.00 97.94 87 MET A C 1
ATOM 678 O O . MET A 1 87 ? 11.977 0.035 -6.619 1.00 97.94 87 MET A O 1
ATOM 682 N N . PRO A 1 88 ? 12.113 -0.834 -4.550 1.00 97.00 88 PRO A N 1
ATOM 683 C CA . PRO A 1 88 ? 13.381 -1.507 -4.821 1.00 97.00 88 PRO A CA 1
ATOM 684 C C . PRO A 1 88 ? 13.279 -2.491 -5.992 1.00 97.00 88 PRO A C 1
ATOM 686 O O . PRO A 1 88 ? 14.187 -2.568 -6.816 1.00 97.00 88 PRO A O 1
ATOM 689 N N . HIS A 1 89 ? 12.146 -3.186 -6.125 1.00 97.00 89 HIS A N 1
ATOM 690 C CA . HIS A 1 89 ? 11.902 -4.107 -7.235 1.00 97.00 89 HIS A CA 1
ATOM 691 C C . HIS A 1 89 ? 11.649 -3.377 -8.559 1.00 97.00 89 HIS A C 1
ATOM 693 O O . HIS A 1 89 ? 12.126 -3.832 -9.596 1.00 97.00 89 HIS A O 1
ATOM 699 N N . VAL A 1 90 ? 10.961 -2.229 -8.531 1.00 97.12 90 VAL A N 1
ATOM 700 C CA . VAL A 1 90 ? 10.778 -1.374 -9.720 1.00 97.12 90 VAL A CA 1
ATOM 701 C C . VAL A 1 90 ? 12.135 -0.911 -10.252 1.00 97.12 90 VAL A C 1
ATOM 703 O O . VAL A 1 90 ? 12.410 -1.023 -11.446 1.00 97.12 90 VAL A O 1
ATOM 706 N N . TRP A 1 91 ? 13.010 -0.439 -9.363 1.00 97.31 91 TRP A N 1
ATOM 707 C CA . TRP A 1 91 ? 14.334 0.042 -9.748 1.00 97.31 91 TRP A CA 1
ATOM 708 C C . TRP A 1 91 ? 15.283 -1.077 -10.166 1.00 97.31 91 TRP A C 1
ATOM 710 O O . TRP A 1 91 ? 16.031 -0.881 -11.120 1.00 97.31 91 TRP A O 1
ATOM 720 N N . SER A 1 92 ? 15.230 -2.249 -9.525 1.00 95.62 92 SER A N 1
ATOM 721 C CA . SER A 1 92 ? 15.984 -3.428 -9.984 1.00 95.62 92 SER A CA 1
ATOM 722 C C . SER A 1 92 ? 15.575 -3.816 -11.404 1.00 95.62 92 SER A C 1
ATOM 724 O O . SER A 1 92 ? 16.430 -3.921 -12.277 1.00 95.62 92 SER A O 1
ATOM 726 N N . ALA A 1 93 ? 14.267 -3.920 -11.670 1.00 95.44 93 ALA A N 1
ATOM 727 C CA . ALA A 1 93 ? 13.762 -4.262 -12.996 1.00 95.44 93 ALA A CA 1
ATOM 728 C C . ALA A 1 93 ? 14.202 -3.241 -14.059 1.00 95.44 93 ALA A C 1
ATOM 730 O O . ALA A 1 93 ? 14.668 -3.630 -15.127 1.00 95.44 93 ALA A O 1
ATOM 731 N N . ALA A 1 94 ? 14.132 -1.940 -13.757 1.00 96.12 94 ALA A N 1
ATOM 732 C CA . ALA A 1 94 ? 14.593 -0.892 -14.668 1.00 96.12 94 ALA A CA 1
ATOM 733 C C . ALA A 1 94 ? 16.099 -0.993 -14.974 1.00 96.12 94 ALA A C 1
ATOM 735 O O . ALA A 1 94 ? 16.504 -0.880 -16.133 1.00 96.12 94 ALA A O 1
ATOM 736 N N . ARG A 1 95 ? 16.926 -1.256 -13.954 1.00 95.75 95 ARG A N 1
ATOM 737 C CA . ARG A 1 95 ? 18.380 -1.441 -14.104 1.00 95.75 95 ARG A CA 1
ATOM 738 C C . ARG A 1 95 ? 18.750 -2.713 -14.854 1.00 95.75 95 ARG A C 1
ATOM 740 O O . ARG A 1 95 ? 19.821 -2.782 -15.436 1.00 95.75 95 ARG A O 1
ATOM 747 N N . GLU A 1 96 ? 17.868 -3.700 -14.881 1.00 95.12 96 GLU A N 1
ATOM 748 C CA . GLU A 1 96 ? 18.034 -4.920 -15.674 1.00 95.12 96 GLU A CA 1
ATOM 749 C C . GLU A 1 96 ? 17.442 -4.792 -17.087 1.00 95.12 96 GLU A C 1
ATOM 751 O O . GLU A 1 96 ? 17.546 -5.720 -17.886 1.00 95.12 96 GLU A O 1
ATOM 756 N N . GLY A 1 97 ? 16.812 -3.658 -17.417 1.00 94.44 97 GLY A N 1
ATOM 757 C CA . GLY A 1 97 ? 16.122 -3.478 -18.694 1.00 94.44 97 GLY A CA 1
ATOM 758 C C . GLY A 1 97 ? 14.823 -4.290 -18.794 1.00 94.44 97 GLY A C 1
ATOM 759 O O . GLY A 1 97 ? 14.302 -4.482 -19.889 1.00 94.44 97 GLY A O 1
ATOM 760 N N . MET A 1 98 ? 14.292 -4.789 -17.674 1.00 94.06 98 MET A N 1
ATOM 761 C CA . MET A 1 98 ? 13.176 -5.731 -17.630 1.00 94.06 98 MET A CA 1
ATOM 762 C C . MET A 1 98 ? 11.819 -5.021 -17.667 1.00 94.06 98 MET A C 1
ATOM 764 O O . MET A 1 98 ? 11.500 -4.189 -16.818 1.00 94.06 98 MET A O 1
ATOM 768 N N . LYS A 1 99 ? 10.964 -5.438 -18.606 1.00 93.81 99 LYS A N 1
ATOM 769 C CA . LYS A 1 99 ? 9.529 -5.115 -18.623 1.00 93.81 99 LYS A CA 1
ATOM 770 C C . LYS A 1 99 ? 8.688 -6.306 -18.188 1.00 93.81 99 LYS A C 1
ATOM 772 O O . LYS A 1 99 ? 9.098 -7.452 -18.325 1.00 93.81 99 LYS A O 1
ATOM 777 N N . GLY A 1 100 ? 7.480 -6.022 -17.704 1.00 93.06 100 GLY A N 1
ATOM 778 C CA . GLY A 1 100 ? 6.536 -7.067 -17.299 1.00 93.06 100 GLY A CA 1
ATOM 779 C C . GLY A 1 100 ? 6.892 -7.742 -15.973 1.00 93.06 100 GLY A C 1
ATOM 780 O O . GLY A 1 100 ? 6.432 -8.848 -15.712 1.00 93.06 100 GLY A O 1
ATOM 781 N N . ALA A 1 101 ? 7.697 -7.091 -15.128 1.00 94.12 101 ALA A N 1
ATOM 782 C CA . ALA A 1 101 ? 7.885 -7.532 -13.754 1.00 94.12 101 ALA A CA 1
ATOM 783 C C . ALA A 1 101 ? 6.575 -7.358 -12.964 1.00 94.12 101 ALA A C 1
ATOM 785 O O . ALA A 1 101 ? 5.894 -6.336 -13.077 1.00 94.12 101 ALA A O 1
ATOM 786 N N . HIS A 1 102 ? 6.232 -8.353 -12.146 1.00 95.75 102 HIS A N 1
ATOM 787 C CA . HIS A 1 102 ? 5.016 -8.353 -11.338 1.00 95.75 102 HIS A CA 1
ATOM 788 C C . HIS A 1 102 ? 5.355 -8.465 -9.854 1.00 95.75 102 HIS A C 1
ATOM 790 O O . HIS A 1 102 ? 6.105 -9.346 -9.441 1.00 95.75 102 HIS A O 1
ATOM 796 N N . ILE A 1 103 ? 4.756 -7.588 -9.049 1.00 96.88 103 ILE A N 1
ATOM 797 C CA . ILE A 1 103 ? 4.871 -7.588 -7.590 1.00 96.88 103 ILE A CA 1
ATOM 798 C C . ILE A 1 103 ? 3.468 -7.799 -7.032 1.00 96.88 103 ILE A C 1
ATOM 800 O O . ILE A 1 103 ? 2.549 -7.042 -7.348 1.00 96.88 103 ILE A O 1
ATOM 804 N N . ALA A 1 104 ? 3.298 -8.825 -6.203 1.00 97.31 104 ALA A N 1
ATOM 805 C CA . ALA A 1 104 ? 2.054 -9.067 -5.489 1.00 97.31 104 ALA A CA 1
ATOM 806 C C . ALA A 1 104 ? 2.216 -8.641 -4.028 1.00 97.31 104 ALA A C 1
ATOM 808 O O . ALA A 1 104 ? 3.088 -9.150 -3.326 1.00 97.31 104 ALA A O 1
ATOM 809 N N . VAL A 1 105 ? 1.351 -7.739 -3.562 1.00 97.88 105 VAL A N 1
ATOM 810 C CA . VAL A 1 105 ? 1.272 -7.368 -2.146 1.00 97.88 105 VAL A CA 1
ATOM 811 C C . VAL A 1 105 ? -0.080 -7.786 -1.596 1.00 97.88 105 VAL A C 1
ATOM 813 O O . VAL A 1 105 ? -1.123 -7.400 -2.118 1.00 97.88 105 VAL A O 1
ATOM 816 N N . VAL A 1 106 ? -0.057 -8.577 -0.528 1.00 97.62 106 VAL A N 1
ATOM 817 C CA . VAL A 1 106 ? -1.259 -9.008 0.186 1.00 97.62 106 VAL A CA 1
ATOM 818 C C . VAL A 1 106 ? -1.348 -8.222 1.483 1.00 97.62 106 VAL A C 1
ATOM 820 O O . VAL A 1 106 ? -0.423 -8.249 2.290 1.00 97.62 106 VAL A O 1
ATOM 823 N N . SER A 1 107 ? -2.455 -7.509 1.651 1.00 97.00 107 SER A N 1
ATOM 824 C CA . SER A 1 107 ? -2.673 -6.550 2.732 1.00 97.00 107 SER A CA 1
ATOM 825 C C . SER A 1 107 ? -4.168 -6.518 3.094 1.00 97.00 107 SER A C 1
ATOM 827 O O . SER A 1 107 ? -4.898 -7.474 2.816 1.00 97.00 107 SER A O 1
ATOM 829 N N . HIS A 1 108 ? -4.616 -5.446 3.733 1.00 95.50 108 HIS A N 1
ATOM 830 C CA . HIS A 1 108 ? -5.961 -5.258 4.263 1.00 95.50 108 HIS A CA 1
ATOM 831 C C . HIS A 1 108 ? -6.661 -4.057 3.617 1.00 95.50 108 HIS A C 1
ATOM 833 O O . HIS A 1 108 ? -6.035 -3.296 2.883 1.00 95.50 108 HIS A O 1
ATOM 839 N N . GLY A 1 109 ? -7.963 -3.899 3.861 1.00 93.00 109 GLY A N 1
ATOM 840 C CA . GLY A 1 109 ? -8.805 -2.947 3.139 1.00 93.00 109 GLY A CA 1
ATOM 841 C C . GLY A 1 109 ? -8.311 -1.507 3.255 1.00 93.00 109 GLY A C 1
ATOM 842 O O . GLY A 1 109 ? -8.036 -0.874 2.231 1.00 93.00 109 GLY A O 1
ATOM 843 N N . LEU A 1 110 ? -8.136 -0.998 4.478 1.00 94.06 110 LEU A N 1
ATOM 844 C CA . LEU A 1 110 ? -7.728 0.399 4.666 1.00 94.06 110 LEU A CA 1
ATOM 845 C C . LEU A 1 110 ? -6.263 0.596 4.284 1.00 94.06 110 LEU A C 1
ATOM 847 O O . LEU A 1 110 ? -5.924 1.575 3.621 1.00 94.06 110 LEU A O 1
ATOM 851 N N . CYS A 1 111 ? -5.394 -0.362 4.613 1.00 97.06 111 CYS A N 1
ATOM 852 C CA . CYS A 1 111 ? -3.996 -0.294 4.196 1.00 97.06 111 CYS A CA 1
ATOM 853 C C . CYS A 1 111 ? -3.848 -0.238 2.661 1.00 97.06 111 CYS A C 1
ATOM 855 O O . CYS A 1 111 ? -3.139 0.632 2.157 1.00 97.06 111 CYS A O 1
ATOM 857 N N . ILE A 1 112 ? -4.562 -1.078 1.899 1.00 97.44 112 ILE A N 1
ATOM 858 C CA . ILE A 1 112 ? -4.562 -1.023 0.424 1.00 97.44 112 ILE A CA 1
ATOM 859 C C . ILE A 1 112 ? -5.104 0.324 -0.069 1.00 97.44 112 ILE A C 1
ATOM 861 O O . ILE A 1 112 ? -4.518 0.918 -0.978 1.00 97.44 112 ILE A O 1
ATOM 865 N N . SER A 1 113 ? -6.171 0.822 0.561 1.00 95.75 113 SER A N 1
ATOM 866 C CA . SER A 1 113 ? -6.784 2.114 0.229 1.00 95.75 113 SER A CA 1
ATOM 867 C C . SER A 1 113 ? -5.822 3.296 0.375 1.00 95.75 113 SER A C 1
ATOM 869 O O . SER A 1 113 ? -5.962 4.289 -0.331 1.00 95.75 113 SER A O 1
ATOM 871 N N . GLU A 1 114 ? -4.810 3.185 1.240 1.00 96.94 114 GLU A N 1
ATOM 872 C CA . GLU A 1 114 ? -3.754 4.191 1.402 1.00 96.94 114 GLU A CA 1
ATOM 873 C C . GLU A 1 114 ? -2.498 3.905 0.555 1.00 96.94 114 GLU A C 1
ATOM 875 O O . GLU A 1 114 ? -1.820 4.835 0.105 1.00 96.94 114 GLU A O 1
ATOM 880 N N . MET A 1 115 ? -2.197 2.633 0.271 1.00 97.69 115 MET A N 1
ATOM 881 C CA . MET A 1 115 ? -1.073 2.237 -0.588 1.00 97.69 115 MET A CA 1
ATOM 882 C C . MET A 1 115 ? -1.273 2.656 -2.049 1.00 97.69 115 MET A C 1
ATOM 884 O O . MET A 1 115 ? -0.314 3.074 -2.701 1.00 97.69 115 MET A O 1
ATOM 888 N N . VAL A 1 116 ? -2.501 2.574 -2.570 1.00 97.50 116 VAL A N 1
ATOM 889 C CA . VAL A 1 116 ? -2.801 2.967 -3.957 1.00 97.50 116 VAL A CA 1
ATOM 890 C C . VAL A 1 116 ? -2.515 4.461 -4.183 1.00 97.50 116 VAL A C 1
ATOM 892 O O . VAL A 1 116 ? -1.725 4.779 -5.076 1.00 97.50 116 VAL A O 1
ATOM 895 N N . PRO A 1 117 ? -3.025 5.393 -3.351 1.00 95.69 117 PRO A N 1
ATOM 896 C CA . PRO A 1 117 ? -2.613 6.788 -3.406 1.00 95.69 117 PRO A CA 1
ATOM 897 C C . PRO A 1 117 ? -1.116 7.022 -3.218 1.00 95.69 117 PRO A C 1
ATOM 899 O O . PRO A 1 117 ? -0.553 7.898 -3.872 1.00 95.69 117 PRO A O 1
ATOM 902 N N . ALA A 1 118 ? -0.450 6.264 -2.342 1.00 96.44 118 ALA A N 1
ATOM 903 C CA . ALA A 1 118 ? 0.993 6.390 -2.149 1.00 96.44 118 ALA A CA 1
ATOM 904 C C . ALA A 1 118 ? 1.791 6.062 -3.425 1.00 96.44 118 ALA A C 1
ATOM 906 O O . ALA A 1 118 ? 2.776 6.741 -3.712 1.00 96.44 118 ALA A O 1
ATOM 907 N N . LEU A 1 119 ? 1.344 5.080 -4.214 1.00 96.62 119 LEU A N 1
ATOM 908 C CA . LEU A 1 119 ? 1.904 4.796 -5.538 1.00 96.62 119 LEU A CA 1
ATOM 909 C C . LEU A 1 119 ? 1.577 5.894 -6.550 1.00 96.62 119 LEU A C 1
ATOM 911 O O . LEU A 1 119 ? 2.478 6.368 -7.234 1.00 96.62 119 LEU A O 1
ATOM 915 N N . LEU A 1 120 ? 0.316 6.325 -6.634 1.00 96.62 120 LEU A N 1
ATOM 916 C CA . LEU A 1 120 ? -0.109 7.342 -7.605 1.00 96.62 120 LEU A CA 1
ATOM 917 C C . LEU A 1 120 ? 0.615 8.679 -7.423 1.00 96.62 120 LEU A C 1
ATOM 919 O O . LEU A 1 120 ? 0.944 9.330 -8.408 1.00 96.62 120 LEU A O 1
ATOM 923 N N . ARG A 1 121 ? 0.945 9.066 -6.185 1.00 95.56 121 ARG A N 1
ATOM 924 C CA . ARG A 1 121 ? 1.740 10.278 -5.911 1.00 95.56 121 ARG A CA 1
ATOM 925 C C . ARG A 1 121 ? 3.165 10.226 -6.468 1.00 95.56 121 ARG A C 1
ATOM 927 O O . ARG A 1 121 ? 3.813 11.266 -6.525 1.00 95.56 121 ARG A O 1
ATOM 934 N N . LYS A 1 122 ? 3.664 9.049 -6.861 1.00 95.38 122 LYS A N 1
ATOM 935 C CA . LYS A 1 122 ? 4.957 8.909 -7.546 1.00 95.38 122 LYS A CA 1
ATOM 936 C C . LYS A 1 122 ? 4.874 9.213 -9.040 1.00 95.38 122 LYS A C 1
ATOM 938 O O . LYS A 1 122 ? 5.915 9.268 -9.686 1.00 95.38 122 LYS A O 1
ATOM 943 N N . ASP A 1 123 ? 3.672 9.396 -9.584 1.00 96.19 123 ASP A N 1
ATOM 944 C CA . ASP A 1 123 ? 3.489 9.780 -10.977 1.00 96.19 123 ASP A CA 1
ATOM 945 C C . ASP A 1 123 ? 4.085 11.169 -11.246 1.00 96.19 123 ASP A C 1
ATOM 947 O O . ASP A 1 123 ? 3.759 12.151 -10.571 1.00 96.19 123 ASP A O 1
ATOM 951 N N . HIS A 1 124 ? 4.936 11.261 -12.265 1.00 95.44 124 HIS A N 1
ATOM 952 C CA . HIS A 1 124 ? 5.646 12.488 -12.617 1.00 95.44 124 HIS A CA 1
ATOM 953 C C . HIS A 1 124 ? 4.714 13.632 -13.051 1.00 95.44 124 HIS A C 1
ATOM 955 O O . HIS A 1 124 ? 5.101 14.799 -13.007 1.00 95.44 124 HIS A O 1
ATOM 961 N N . ARG A 1 125 ? 3.482 13.320 -13.470 1.00 92.00 125 ARG A N 1
ATOM 962 C CA . ARG A 1 125 ? 2.473 14.291 -13.920 1.00 92.00 125 ARG A CA 1
ATOM 963 C C . ARG A 1 125 ? 1.744 14.954 -12.754 1.00 92.00 125 ARG A C 1
ATOM 965 O O . ARG A 1 125 ? 0.961 15.867 -12.994 1.00 92.00 125 ARG A O 1
ATOM 972 N N . GLN A 1 126 ? 1.976 14.495 -11.520 1.00 84.31 126 GLN A N 1
ATOM 973 C CA . GLN A 1 126 ? 1.391 15.055 -10.297 1.00 84.31 126 GLN A CA 1
ATOM 974 C C . GLN A 1 126 ? -0.144 15.144 -10.348 1.00 84.31 126 GLN A C 1
ATOM 976 O O . GLN A 1 126 ? -0.745 16.128 -9.915 1.00 84.31 126 GLN A O 1
ATOM 981 N N . ILE A 1 127 ? -0.789 14.107 -10.892 1.00 85.75 127 ILE A N 1
ATOM 982 C CA . ILE A 1 127 ? -2.251 14.052 -10.984 1.00 85.75 127 ILE A CA 1
ATOM 983 C C . ILE A 1 127 ? -2.836 14.056 -9.560 1.00 85.75 127 ILE A C 1
ATOM 985 O 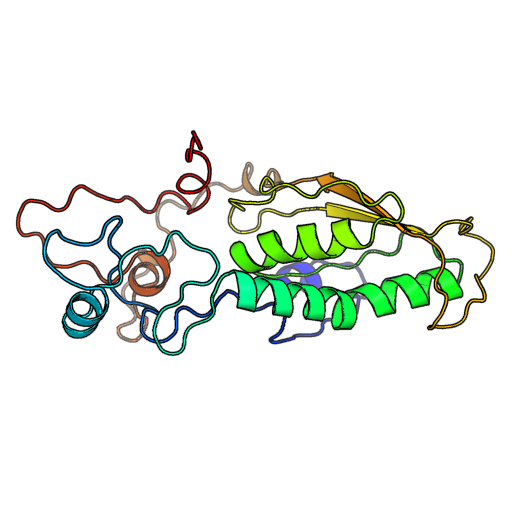O . ILE A 1 127 ? -2.410 13.239 -8.736 1.00 85.75 127 ILE A O 1
ATOM 989 N N . PRO A 1 128 ? -3.805 14.941 -9.250 1.00 85.50 128 PRO A N 1
ATOM 990 C CA . PRO A 1 128 ? -4.482 14.934 -7.960 1.00 85.50 128 PRO A CA 1
ATOM 991 C C . PRO A 1 128 ? -5.081 13.560 -7.666 1.00 85.50 128 PRO A C 1
ATOM 993 O O . PRO A 1 128 ? -5.831 13.013 -8.472 1.00 85.50 128 PRO A O 1
ATOM 996 N N . VAL A 1 129 ? -4.750 13.006 -6.501 1.00 87.50 129 VAL A N 1
ATOM 997 C CA . VAL A 1 129 ? -5.242 11.693 -6.083 1.00 87.50 129 VAL A CA 1
ATOM 998 C C . VAL A 1 129 ? -6.463 11.872 -5.191 1.00 87.50 129 VAL A C 1
ATOM 1000 O O . VAL A 1 129 ? -6.362 12.461 -4.111 1.00 87.50 129 VAL A O 1
ATOM 1003 N N . GLY A 1 130 ? -7.607 11.371 -5.655 1.00 79.12 130 GLY A N 1
ATOM 1004 C CA . GLY A 1 130 ? -8.868 11.394 -4.925 1.00 79.12 130 GLY A CA 1
ATOM 1005 C C . GLY A 1 130 ? -8.962 10.332 -3.827 1.00 79.12 130 GLY A C 1
ATOM 1006 O O . GLY A 1 130 ? -7.985 9.683 -3.445 1.00 79.12 130 GLY A O 1
ATOM 1007 N N . ARG A 1 131 ? -10.176 10.167 -3.293 1.00 78.25 131 ARG A N 1
ATOM 1008 C CA . ARG A 1 131 ? -10.504 9.178 -2.249 1.00 78.25 131 ARG A CA 1
ATOM 1009 C C . ARG A 1 131 ? -11.243 7.953 -2.801 1.00 78.25 131 ARG A C 1
ATOM 1011 O O . ARG A 1 131 ? -11.811 7.199 -2.020 1.00 78.25 131 ARG A O 1
ATOM 1018 N N . GLU A 1 132 ? -11.226 7.743 -4.117 1.00 86.94 132 GLU A N 1
ATOM 1019 C CA . GLU A 1 132 ? -12.006 6.685 -4.776 1.00 86.94 132 GLU A CA 1
ATOM 1020 C C . GLU A 1 132 ? -11.527 5.247 -4.501 1.00 86.94 132 GLU A C 1
ATOM 1022 O O . GLU A 1 132 ? -12.269 4.298 -4.738 1.00 86.94 132 GLU A O 1
ATOM 1027 N N . TYR A 1 133 ? -10.308 5.052 -3.988 1.00 91.06 133 TYR A N 1
ATOM 1028 C CA . TYR A 1 133 ? -9.716 3.719 -3.812 1.00 91.06 133 TYR A CA 1
ATOM 1029 C C . TYR A 1 133 ? -10.079 3.091 -2.468 1.00 91.06 133 TYR A C 1
ATOM 1031 O O . TYR A 1 133 ? -9.197 2.793 -1.672 1.00 91.06 133 TYR A O 1
ATOM 1039 N N . ARG A 1 134 ? -11.374 2.912 -2.209 1.00 89.62 134 ARG A N 1
ATOM 1040 C CA . ARG A 1 134 ? -11.924 2.439 -0.931 1.00 89.62 134 ARG A CA 1
ATOM 1041 C C . ARG A 1 134 ? -12.899 1.276 -1.091 1.00 89.62 134 ARG A C 1
ATOM 1043 O O . ARG A 1 134 ? -13.307 0.938 -2.201 1.00 89.62 134 ARG A O 1
ATOM 1050 N N . GLY A 1 135 ? -13.249 0.635 0.023 1.00 87.06 135 GLY A N 1
ATOM 1051 C CA . GLY A 1 135 ? -14.281 -0.402 0.044 1.00 87.06 135 GLY A CA 1
ATOM 1052 C C . GLY A 1 135 ? -13.923 -1.710 -0.669 1.00 87.06 135 GLY A C 1
ATOM 1053 O O . GLY A 1 135 ? -14.717 -2.263 -1.437 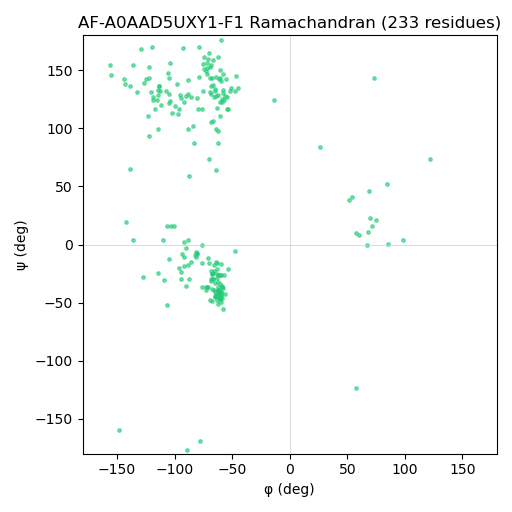1.00 87.06 135 GLY A O 1
ATOM 1054 N N . LEU A 1 136 ? -12.720 -2.231 -0.425 1.00 89.19 136 LEU A N 1
ATOM 1055 C CA . LEU A 1 136 ? -12.291 -3.495 -1.018 1.00 89.19 136 LEU A CA 1
ATOM 1056 C C . LEU A 1 136 ? -13.078 -4.689 -0.458 1.00 89.19 136 LEU A C 1
ATOM 1058 O O . LEU A 1 136 ? -13.282 -4.826 0.748 1.00 89.19 136 LEU A O 1
ATOM 1062 N N . ARG A 1 137 ? -13.486 -5.596 -1.350 1.00 88.94 137 ARG A N 1
ATOM 1063 C CA . ARG A 1 137 ? -14.054 -6.898 -0.991 1.00 88.94 137 ARG A CA 1
ATOM 1064 C C . ARG A 1 137 ? -12.955 -7.802 -0.443 1.00 88.94 137 ARG A C 1
ATOM 1066 O O . ARG A 1 137 ? -11.804 -7.734 -0.872 1.00 88.94 137 ARG A O 1
ATOM 1073 N N . ASN A 1 138 ? -13.322 -8.734 0.434 1.00 88.19 138 ASN A N 1
ATOM 1074 C CA . ASN A 1 138 ? -12.400 -9.780 0.873 1.00 88.19 138 ASN A CA 1
ATOM 1075 C C . ASN A 1 138 ? -11.861 -10.554 -0.332 1.00 88.19 138 ASN A C 1
ATOM 1077 O O . ASN A 1 138 ? -12.634 -11.057 -1.146 1.00 88.19 138 ASN A O 1
ATOM 1081 N N . THR A 1 139 ? -10.533 -10.664 -0.424 1.00 90.25 139 THR A N 1
ATOM 1082 C CA . THR A 1 139 ? -9.797 -11.241 -1.567 1.00 90.25 139 THR A CA 1
ATOM 1083 C C . THR A 1 139 ? -10.008 -10.528 -2.905 1.00 90.25 139 THR A C 1
ATOM 1085 O O . THR A 1 139 ? -9.528 -11.018 -3.924 1.00 90.25 139 THR A O 1
ATOM 1088 N N . GLY A 1 140 ? -10.687 -9.377 -2.915 1.00 93.31 140 GLY A N 1
ATOM 1089 C CA . GLY A 1 140 ? -10.692 -8.479 -4.057 1.00 93.31 140 GLY A CA 1
ATOM 1090 C C . GLY A 1 140 ? -9.285 -7.943 -4.303 1.00 93.31 140 GLY A C 1
ATOM 1091 O O . GLY A 1 140 ? -8.527 -7.730 -3.353 1.00 93.31 140 GLY A O 1
ATOM 1092 N N . TRP A 1 141 ? -8.916 -7.754 -5.567 1.00 96.12 141 TRP A N 1
ATOM 1093 C CA . TRP A 1 141 ? -7.583 -7.286 -5.939 1.00 96.12 141 TRP A CA 1
ATOM 1094 C C . TRP A 1 141 ? -7.633 -5.993 -6.748 1.00 96.12 141 TRP A C 1
ATOM 1096 O O . TRP A 1 141 ? -8.599 -5.694 -7.450 1.00 96.12 141 TRP A O 1
ATOM 1106 N N . THR A 1 142 ? -6.553 -5.228 -6.637 1.00 97.00 142 THR A N 1
ATOM 1107 C CA . THR A 1 142 ? -6.336 -3.960 -7.333 1.00 97.00 142 THR A CA 1
ATOM 1108 C C . THR A 1 142 ? -5.005 -4.049 -8.063 1.00 97.00 142 THR A C 1
ATOM 1110 O O . THR A 1 142 ? -4.034 -4.578 -7.516 1.00 97.00 142 THR A O 1
ATOM 1113 N N . ARG A 1 143 ? -4.945 -3.535 -9.293 1.00 98.06 143 ARG A N 1
ATOM 1114 C CA . ARG A 1 143 ? -3.722 -3.490 -10.096 1.00 98.06 143 ARG A CA 1
ATOM 1115 C C . ARG A 1 143 ? -3.340 -2.061 -10.414 1.00 98.06 143 ARG A C 1
ATOM 1117 O O . ARG A 1 143 ? -4.111 -1.294 -10.992 1.00 98.06 143 ARG A O 1
ATOM 1124 N N . VAL A 1 144 ? -2.092 -1.758 -10.089 1.00 98.00 144 VAL A N 1
ATOM 1125 C CA . VAL A 1 144 ? -1.419 -0.512 -10.432 1.00 98.00 144 VAL A CA 1
ATOM 1126 C C . VAL A 1 144 ? -0.286 -0.845 -11.395 1.00 98.00 144 VAL A C 1
ATOM 1128 O O . VAL A 1 144 ? 0.511 -1.741 -11.126 1.00 98.00 144 VAL A O 1
ATOM 1131 N N . THR A 1 145 ? -0.227 -0.149 -12.524 1.00 97.88 145 THR A N 1
ATOM 1132 C CA . THR A 1 145 ? 0.878 -0.227 -13.484 1.00 97.88 145 THR A CA 1
ATOM 1133 C C . THR A 1 145 ? 1.835 0.929 -13.248 1.00 97.88 145 THR A C 1
ATOM 1135 O O . THR A 1 145 ? 1.383 2.057 -13.046 1.00 97.88 145 THR A O 1
ATOM 1138 N N . ILE A 1 146 ? 3.135 0.648 -13.302 1.00 97.75 146 ILE A N 1
ATOM 1139 C CA . ILE A 1 146 ? 4.212 1.630 -13.170 1.00 97.75 146 ILE A CA 1
ATOM 1140 C C . ILE A 1 146 ? 5.065 1.517 -14.431 1.00 97.75 146 ILE A C 1
ATOM 1142 O O . ILE A 1 146 ? 5.743 0.510 -14.625 1.00 97.75 146 ILE A O 1
ATOM 1146 N N . ASP A 1 147 ? 5.019 2.538 -15.277 1.00 96.81 147 ASP A N 1
ATOM 1147 C CA . ASP A 1 147 ? 5.918 2.661 -16.417 1.00 96.81 147 ASP A CA 1
ATOM 1148 C C . ASP A 1 147 ? 7.104 3.537 -16.014 1.00 96.81 147 ASP A C 1
ATOM 1150 O O . ASP A 1 147 ? 6.919 4.643 -15.504 1.00 96.81 147 ASP A O 1
ATOM 1154 N N . VAL A 1 148 ? 8.317 3.041 -16.249 1.00 97.00 148 VAL A N 1
ATOM 1155 C CA . VAL A 1 148 ? 9.557 3.804 -16.071 1.00 97.00 148 VAL A CA 1
ATOM 1156 C C . VAL A 1 148 ? 9.894 4.462 -17.405 1.00 97.00 148 VAL A C 1
ATOM 1158 O O . VAL A 1 148 ? 10.007 3.772 -18.422 1.00 97.00 148 VAL A O 1
ATOM 1161 N N . GLU A 1 149 ? 10.023 5.787 -17.427 1.00 93.94 149 GLU A N 1
ATOM 1162 C CA . GLU A 1 149 ? 10.326 6.515 -18.660 1.00 93.94 149 GLU A CA 1
ATOM 1163 C C . GLU A 1 149 ? 11.678 6.070 -19.247 1.00 93.94 149 GLU A C 1
ATOM 1165 O O . GLU A 1 149 ? 12.625 5.779 -18.517 1.00 93.94 149 GLU A O 1
ATOM 1170 N N . ASN A 1 150 ? 11.761 6.002 -20.579 1.00 90.50 150 ASN A N 1
ATOM 1171 C CA . ASN A 1 150 ? 12.914 5.517 -21.355 1.00 90.50 150 ASN A CA 1
ATOM 1172 C C . ASN A 1 150 ? 13.242 4.018 -21.232 1.00 90.50 150 ASN A C 1
ATOM 1174 O O . ASN A 1 150 ? 14.151 3.547 -21.911 1.00 90.50 150 ASN A O 1
ATOM 1178 N N . LEU A 1 151 ? 12.493 3.238 -20.448 1.00 92.62 151 LEU A N 1
ATOM 1179 C CA . LEU A 1 151 ? 12.651 1.786 -20.433 1.00 92.62 151 LEU A CA 1
ATOM 1180 C C . LEU A 1 151 ? 12.002 1.182 -21.688 1.00 92.62 151 LEU A C 1
ATOM 1182 O O . LEU A 1 151 ? 10.782 1.251 -21.865 1.00 92.62 151 LEU A O 1
ATOM 1186 N N . ASP A 1 152 ? 12.790 0.550 -22.558 1.00 89.06 152 ASP A N 1
ATOM 1187 C CA . ASP A 1 152 ? 12.300 -0.090 -23.789 1.00 89.06 152 ASP A CA 1
ATOM 1188 C C . ASP A 1 152 ? 12.046 -1.603 -23.640 1.00 89.06 152 ASP A C 1
ATOM 1190 O O . ASP A 1 152 ? 11.177 -2.130 -24.336 1.00 89.06 152 ASP A O 1
ATOM 1194 N N . GLY A 1 153 ? 12.642 -2.255 -22.636 1.00 86.19 153 GLY A N 1
ATOM 1195 C CA . GLY A 1 153 ? 12.536 -3.702 -22.394 1.00 86.19 153 GLY A CA 1
ATOM 1196 C C . GLY A 1 153 ? 13.719 -4.517 -22.929 1.00 86.19 153 GLY A C 1
ATOM 1197 O O . GLY A 1 153 ? 13.679 -5.744 -22.893 1.00 86.19 153 GLY A O 1
ATOM 1198 N N . SER A 1 154 ? 14.736 -3.843 -23.464 1.00 82.12 154 SER A N 1
ATOM 1199 C CA . SER A 1 154 ? 15.956 -4.447 -24.008 1.00 82.12 154 SER A CA 1
ATOM 1200 C C . SER A 1 154 ? 17.231 -3.843 -23.433 1.00 82.12 154 SER A C 1
ATOM 1202 O O . SER A 1 154 ? 18.245 -4.537 -23.349 1.00 82.12 154 SER A O 1
ATOM 1204 N N . THR A 1 155 ? 17.181 -2.576 -23.022 1.00 89.88 155 THR A N 1
ATOM 1205 C CA . THR A 1 155 ? 18.352 -1.836 -22.561 1.00 89.88 155 THR A CA 1
ATOM 1206 C C . THR A 1 155 ? 18.250 -1.556 -21.059 1.00 89.88 155 THR A C 1
ATOM 1208 O O . THR A 1 155 ? 17.302 -0.892 -20.631 1.00 89.88 155 THR A O 1
ATOM 1211 N N . PRO A 1 156 ? 19.212 -2.036 -20.251 1.00 93.31 156 PRO A N 1
ATOM 1212 C CA . PRO A 1 156 ? 19.424 -1.585 -18.879 1.00 93.31 156 PRO A CA 1
ATOM 1213 C C . PRO A 1 156 ? 19.440 -0.060 -18.757 1.00 93.31 156 PRO A C 1
ATOM 1215 O O . PRO A 1 156 ? 20.141 0.613 -19.515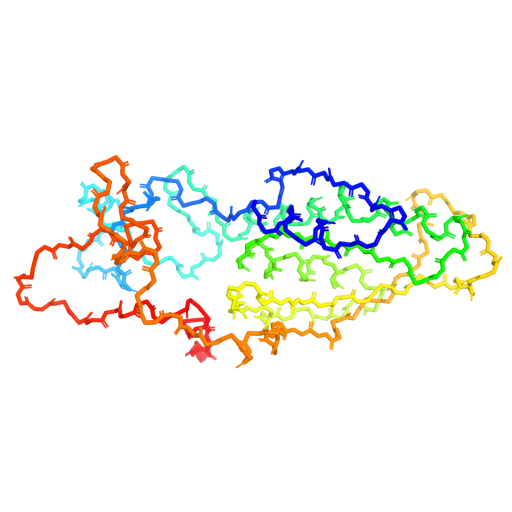 1.00 93.31 156 PRO A O 1
ATOM 1218 N N . LEU A 1 157 ? 18.704 0.486 -17.789 1.00 93.94 157 LEU A N 1
ATOM 1219 C CA . LEU A 1 157 ? 18.808 1.903 -17.445 1.00 93.94 157 LEU A CA 1
ATOM 1220 C C . LEU A 1 157 ? 19.868 2.113 -16.366 1.00 93.94 157 LEU A C 1
ATOM 1222 O O . LEU A 1 157 ? 19.807 1.503 -15.299 1.00 93.94 157 LEU A O 1
ATOM 1226 N N . ASP A 1 158 ? 20.798 3.028 -16.626 1.00 93.25 158 ASP A N 1
ATOM 1227 C CA . ASP A 1 158 ? 21.767 3.500 -15.639 1.00 93.25 158 ASP A CA 1
ATOM 1228 C C . ASP A 1 158 ? 21.300 4.841 -15.057 1.00 93.25 158 ASP A C 1
ATOM 1230 O O . ASP A 1 158 ? 21.088 5.811 -15.787 1.00 93.25 158 ASP A O 1
ATOM 1234 N N . PHE A 1 159 ? 21.078 4.878 -13.744 1.00 94.56 159 PHE A N 1
ATOM 1235 C CA . PHE A 1 159 ? 20.629 6.064 -13.015 1.00 94.56 159 PHE A CA 1
ATOM 1236 C C . PHE A 1 159 ? 21.043 5.997 -11.542 1.00 94.56 159 PHE A C 1
ATOM 1238 O O . PHE A 1 159 ? 21.043 4.927 -10.919 1.00 94.56 159 PHE A O 1
ATOM 1245 N N . SER A 1 160 ? 21.352 7.160 -10.962 1.00 93.69 160 SER A N 1
ATOM 1246 C CA . S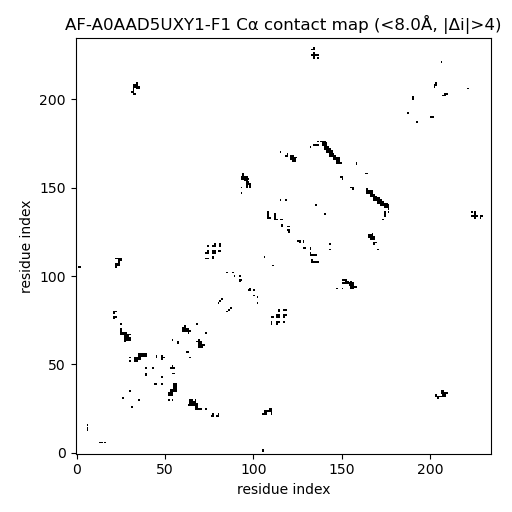ER A 1 160 ? 21.633 7.282 -9.531 1.00 93.69 160 SER A CA 1
ATOM 1247 C C . SER A 1 160 ? 20.349 7.220 -8.702 1.00 93.69 160 SER A C 1
ATOM 1249 O O . SER A 1 160 ? 19.263 7.554 -9.173 1.00 93.69 160 SER A O 1
ATOM 1251 N N . GLU A 1 161 ? 20.469 6.816 -7.437 1.00 88.06 161 GLU A N 1
ATOM 1252 C CA . GLU A 1 161 ? 19.325 6.782 -6.514 1.00 88.06 161 GLU A CA 1
ATOM 1253 C C . GLU A 1 161 ? 18.737 8.173 -6.242 1.00 88.06 161 GLU A C 1
ATOM 1255 O O . GLU A 1 161 ? 17.533 8.292 -6.032 1.00 88.06 161 GLU A O 1
ATOM 1260 N N . ASP A 1 162 ? 19.565 9.218 -6.316 1.00 91.62 162 ASP A N 1
ATOM 1261 C CA . ASP A 1 162 ? 19.152 10.611 -6.107 1.00 91.62 162 ASP A CA 1
ATOM 1262 C C . ASP A 1 162 ? 18.399 11.211 -7.305 1.00 91.62 162 ASP A C 1
ATOM 1264 O O . ASP A 1 162 ? 17.753 12.251 -7.179 1.00 91.62 162 ASP A O 1
ATOM 1268 N N . SER A 1 163 ? 18.483 10.578 -8.478 1.00 92.69 163 SER A N 1
ATOM 1269 C CA . SER A 1 163 ? 17.852 11.055 -9.709 1.00 92.69 163 SER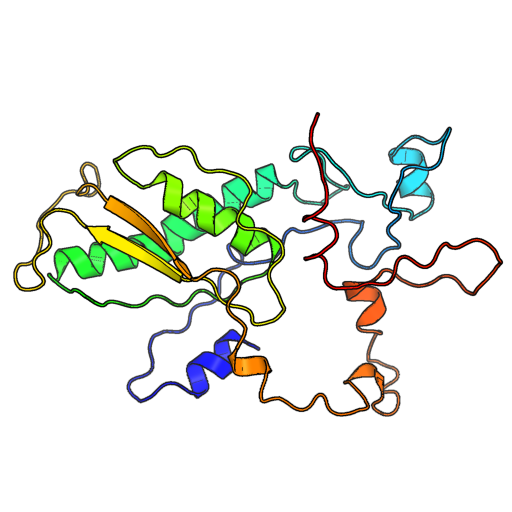 A CA 1
ATOM 1270 C C . SER A 1 163 ? 17.237 9.895 -10.499 1.00 92.69 163 SER A C 1
ATOM 1272 O O . SER A 1 163 ? 17.689 9.603 -11.613 1.00 92.69 163 SER A O 1
ATOM 1274 N N . PRO A 1 164 ? 16.209 9.218 -9.951 1.00 94.62 164 PRO A N 1
ATOM 1275 C CA . PRO A 1 164 ? 15.549 8.129 -10.650 1.00 94.62 164 PRO A CA 1
ATOM 1276 C C . PRO A 1 164 ? 14.767 8.647 -11.871 1.00 94.62 164 PRO A C 1
ATOM 1278 O O . PRO A 1 164 ? 14.320 9.799 -11.877 1.00 94.62 164 PRO A O 1
ATOM 1281 N N . PRO A 1 165 ? 14.551 7.804 -12.896 1.00 95.88 165 PRO A N 1
ATOM 1282 C CA . PRO A 1 165 ? 13.735 8.169 -14.040 1.00 95.88 165 PRO A CA 1
ATOM 1283 C C . PRO A 1 165 ? 12.296 8.507 -13.619 1.00 95.88 165 PRO A C 1
ATOM 1285 O O . PRO A 1 165 ? 11.780 7.921 -12.657 1.00 95.88 165 PRO A O 1
ATOM 1288 N N . PRO A 1 166 ? 11.614 9.404 -14.349 1.00 96.94 166 PRO A N 1
ATOM 1289 C CA . PRO A 1 166 ? 10.204 9.680 -14.118 1.00 96.94 166 PRO A CA 1
ATOM 1290 C C . PRO A 1 166 ? 9.338 8.420 -14.250 1.00 96.94 166 PRO A C 1
ATOM 1292 O O . PRO A 1 166 ? 9.612 7.524 -15.053 1.00 96.94 166 PRO A O 1
ATOM 1295 N N . LEU A 1 167 ? 8.267 8.363 -13.455 1.00 97.56 167 LEU A N 1
ATOM 1296 C CA . LEU A 1 167 ? 7.321 7.249 -13.432 1.00 97.56 167 LEU A CA 1
ATOM 1297 C C . LEU A 1 167 ? 5.951 7.691 -13.927 1.00 97.56 167 LEU A C 1
ATOM 1299 O O . LEU A 1 167 ? 5.423 8.687 -13.434 1.00 97.56 167 LEU A O 1
ATOM 1303 N N . ALA A 1 168 ? 5.331 6.919 -14.815 1.00 97.19 168 ALA A N 1
ATOM 1304 C CA . ALA A 1 168 ? 3.907 7.037 -15.109 1.00 97.19 168 ALA A CA 1
ATOM 1305 C C . ALA A 1 168 ? 3.150 5.908 -14.397 1.00 97.19 168 ALA A C 1
ATOM 1307 O O . ALA A 1 168 ? 3.306 4.729 -14.714 1.00 97.19 168 ALA A O 1
ATOM 1308 N N . VAL A 1 169 ? 2.319 6.269 -13.424 1.00 97.25 169 VAL A N 1
ATOM 1309 C CA . VAL A 1 169 ? 1.601 5.347 -12.543 1.00 97.25 169 VAL A CA 1
ATOM 1310 C C . VAL A 1 169 ? 0.106 5.421 -12.834 1.00 97.25 169 VAL A C 1
ATOM 1312 O O . VAL A 1 169 ? -0.475 6.502 -12.939 1.00 97.25 169 VAL A O 1
ATOM 1315 N N . ARG A 1 170 ? -0.547 4.267 -12.994 1.00 96.25 170 ARG A N 1
ATOM 1316 C CA . ARG A 1 170 ? -1.986 4.196 -13.297 1.00 96.25 170 ARG A CA 1
ATOM 1317 C C . ARG A 1 170 ? -2.642 3.025 -12.585 1.00 96.25 170 ARG A C 1
ATOM 1319 O O . ARG A 1 170 ? -2.098 1.925 -12.573 1.00 96.25 170 ARG A O 1
ATOM 1326 N N . VAL A 1 171 ? -3.836 3.237 -12.042 1.00 96.88 171 VAL A N 1
ATOM 1327 C CA . VAL A 1 171 ? -4.708 2.133 -11.626 1.00 96.88 171 VAL A CA 1
ATOM 1328 C C . VAL A 1 171 ? -5.409 1.604 -12.872 1.00 96.88 171 VAL A C 1
ATOM 1330 O O . VAL A 1 171 ? -5.995 2.374 -13.628 1.00 96.88 171 VAL A O 1
ATOM 1333 N N . THR A 1 172 ? -5.307 0.301 -13.112 1.00 97.06 172 THR A N 1
ATOM 1334 C CA . THR A 1 172 ? -5.911 -0.364 -14.285 1.00 97.06 172 THR A CA 1
ATOM 1335 C C . THR A 1 172 ? -7.091 -1.235 -13.897 1.00 97.06 172 THR A C 1
ATOM 1337 O O . THR A 1 172 ? -8.048 -1.354 -14.653 1.00 97.06 172 THR A O 1
ATOM 1340 N N . ASP A 1 173 ? -7.052 -1.779 -12.686 1.00 97.25 173 ASP A N 1
ATOM 1341 C CA . ASP A 1 173 ? -8.097 -2.611 -12.127 1.00 97.25 173 ASP A CA 1
ATOM 1342 C C . ASP A 1 173 ? -8.281 -2.229 -10.661 1.00 97.25 173 ASP A C 1
ATOM 1344 O O . ASP A 1 173 ? -7.296 -2.075 -9.937 1.00 97.25 173 ASP A O 1
ATOM 1348 N N . PHE A 1 174 ? -9.525 -2.113 -10.205 1.00 95.62 174 PHE A N 1
ATOM 1349 C CA . PHE A 1 174 ? -9.831 -1.807 -8.813 1.00 95.62 174 PHE A CA 1
ATOM 1350 C C . PHE A 1 174 ? -10.901 -2.754 -8.278 1.00 95.62 174 PHE A C 1
ATOM 1352 O O . PHE A 1 174 ? -11.935 -2.942 -8.920 1.00 95.62 174 PHE A O 1
ATOM 1359 N N . ASN A 1 175 ? -10.642 -3.333 -7.101 1.00 94.81 175 ASN A N 1
ATOM 1360 C CA . ASN A 1 175 ? -11.579 -4.186 -6.365 1.00 94.81 175 ASN A CA 1
ATOM 1361 C C . ASN A 1 175 ? -12.185 -5.338 -7.198 1.00 94.81 175 ASN A C 1
ATOM 1363 O O . ASN A 1 175 ? -13.365 -5.676 -7.075 1.00 94.81 175 ASN A O 1
ATOM 1367 N N . ARG A 1 176 ? -11.368 -5.940 -8.066 1.00 96.00 176 ARG A N 1
ATOM 1368 C CA . ARG A 1 176 ? -11.746 -7.074 -8.915 1.00 96.00 176 ARG A CA 1
ATOM 1369 C C . ARG A 1 176 ? -11.974 -8.308 -8.061 1.00 96.00 176 ARG A C 1
ATOM 1371 O O . ARG A 1 176 ? -11.131 -8.659 -7.234 1.00 96.00 176 ARG A O 1
ATOM 1378 N N . ALA A 1 177 ? -13.109 -8.962 -8.257 1.00 93.75 177 ALA A N 1
ATOM 1379 C CA . ALA A 1 177 ? -13.535 -10.090 -7.432 1.00 93.75 177 ALA A CA 1
ATOM 1380 C C . ALA A 1 177 ? -14.242 -11.186 -8.244 1.00 93.75 177 ALA A C 1
ATOM 1382 O O . ALA A 1 177 ? -14.946 -12.013 -7.671 1.00 93.75 177 ALA A O 1
ATOM 1383 N N . GLU A 1 178 ? -14.055 -11.208 -9.566 1.00 92.56 178 GLU A N 1
ATOM 1384 C CA . GLU A 1 178 ? -14.758 -12.135 -10.467 1.00 92.56 178 GLU A CA 1
ATOM 1385 C C . GLU A 1 178 ? -14.401 -13.601 -10.177 1.00 92.56 178 GLU A C 1
ATOM 1387 O O . GLU A 1 178 ? -15.197 -14.507 -10.413 1.00 92.56 178 GLU A O 1
ATOM 1392 N N . HIS A 1 179 ? -13.223 -13.859 -9.592 1.00 87.12 179 HIS A N 1
ATOM 1393 C CA . HIS A 1 179 ? -12.821 -15.199 -9.146 1.00 87.12 179 HIS A CA 1
ATOM 1394 C C . HIS A 1 179 ? -13.725 -15.762 -8.043 1.00 87.12 179 HIS A C 1
ATOM 1396 O O . HIS A 1 179 ? -13.693 -16.965 -7.785 1.00 87.12 179 HIS A O 1
ATOM 1402 N N . LEU A 1 180 ? -14.531 -14.918 -7.395 1.00 86.06 180 LEU A N 1
ATOM 1403 C CA . LEU A 1 180 ? -15.487 -15.327 -6.370 1.00 86.06 180 LEU A CA 1
ATOM 1404 C C . LEU A 1 180 ? -16.855 -15.704 -6.942 1.00 86.06 180 LEU A C 1
ATOM 1406 O O . LEU A 1 180 ? -17.605 -16.396 -6.256 1.00 86.06 180 LEU A O 1
ATOM 1410 N N . ASP A 1 181 ? -17.178 -15.308 -8.175 1.00 84.94 181 ASP A N 1
ATOM 1411 C CA . ASP A 1 181 ? -18.514 -15.514 -8.755 1.00 84.94 181 ASP A CA 1
ATOM 1412 C C . ASP A 1 181 ? -18.833 -17.004 -8.940 1.00 84.94 181 ASP A C 1
ATOM 1414 O O . ASP A 1 181 ? -19.971 -17.443 -8.771 1.00 84.94 181 ASP A O 1
ATOM 1418 N N . ALA A 1 182 ? -17.806 -17.808 -9.227 1.00 76.69 182 ALA A N 1
ATOM 1419 C CA . ALA A 1 182 ? -17.922 -19.257 -9.369 1.00 76.69 182 ALA A CA 1
ATOM 1420 C C . ALA A 1 182 ? -17.908 -20.010 -8.023 1.00 76.69 182 ALA A C 1
ATOM 1422 O O . ALA A 1 182 ? -18.195 -21.212 -7.981 1.00 76.69 182 ALA A O 1
ATOM 1423 N N . ILE A 1 183 ? -17.588 -19.335 -6.912 1.00 77.88 183 ILE A N 1
ATOM 1424 C CA . ILE A 1 183 ? -17.524 -19.962 -5.591 1.00 77.88 183 ILE A CA 1
ATOM 1425 C C . ILE A 1 183 ? -18.932 -19.998 -5.001 1.00 77.88 183 ILE A C 1
ATOM 1427 O O . ILE A 1 183 ? -19.440 -19.019 -4.451 1.00 77.88 183 ILE A O 1
ATOM 1431 N N . LYS A 1 184 ? -19.568 -21.174 -5.054 1.00 68.94 184 LYS A N 1
ATOM 1432 C CA . LYS A 1 184 ? -20.781 -21.426 -4.272 1.00 68.94 184 LYS A CA 1
ATOM 1433 C C . LYS A 1 184 ? -20.432 -21.275 -2.795 1.00 68.94 184 LYS A C 1
ATOM 1435 O O . LYS A 1 184 ? -19.714 -22.108 -2.243 1.00 68.94 184 LYS A O 1
ATOM 1440 N N . ARG A 1 185 ? -20.948 -20.225 -2.148 1.00 61.47 185 ARG A N 1
ATOM 1441 C CA . ARG A 1 185 ? -20.877 -20.092 -0.689 1.00 61.47 185 ARG A CA 1
ATOM 1442 C C . ARG A 1 185 ? -21.448 -21.374 -0.086 1.00 61.47 185 ARG A C 1
ATOM 1444 O O . ARG A 1 185 ? -22.618 -21.681 -0.309 1.00 61.47 185 ARG A O 1
ATOM 1451 N N . GLN A 1 186 ? -20.630 -22.133 0.640 1.00 53.47 186 GLN A N 1
ATOM 1452 C CA . GLN A 1 186 ? -21.155 -23.234 1.437 1.00 53.47 186 GLN A CA 1
ATOM 1453 C C . GLN A 1 186 ? -22.155 -22.629 2.427 1.00 53.47 186 GLN A C 1
ATOM 1455 O O . GLN A 1 186 ? -21.831 -21.679 3.144 1.00 53.47 186 GLN A O 1
ATOM 1460 N N . GLN A 1 187 ? -23.402 -23.107 2.399 1.00 40.38 187 GLN A N 1
ATOM 1461 C CA . GLN A 1 187 ? -24.391 -22.742 3.405 1.00 40.38 187 GLN A CA 1
ATOM 1462 C C . GLN A 1 187 ? -23.894 -23.285 4.744 1.00 40.38 187 GLN A C 1
ATOM 1464 O O . GLN A 1 187 ? -23.990 -24.478 5.006 1.00 40.38 187 GLN A O 1
ATOM 1469 N N . GLY A 1 188 ? -23.289 -22.405 5.538 1.00 48.03 188 GLY A N 1
ATOM 1470 C CA . GLY A 1 188 ? -22.613 -22.763 6.778 1.00 48.03 188 GLY A CA 1
ATOM 1471 C C . GLY A 1 188 ? -21.146 -22.353 6.756 1.00 48.03 188 GLY A C 1
ATOM 1472 O O . GLY A 1 188 ? -20.261 -23.184 6.580 1.00 48.03 188 GLY A O 1
ATOM 1473 N N . GLY A 1 189 ? -20.890 -21.046 6.889 1.00 43.81 189 GLY A N 1
ATOM 1474 C CA . GLY A 1 189 ? -19.531 -20.520 7.025 1.00 43.81 189 GLY A CA 1
ATOM 1475 C C . GLY A 1 189 ? -18.813 -21.094 8.250 1.00 43.81 189 GLY A C 1
ATOM 1476 O O . GLY A 1 189 ? -19.401 -21.784 9.067 1.00 43.81 189 GLY A O 1
ATOM 1477 N N . ILE A 1 190 ? -17.539 -20.759 8.435 1.00 47.16 190 ILE A N 1
ATOM 1478 C CA . ILE A 1 190 ? -16.691 -21.262 9.537 1.00 47.16 190 ILE A CA 1
ATOM 1479 C C . ILE A 1 190 ? -17.329 -21.036 10.935 1.00 47.16 190 ILE A C 1
ATOM 1481 O O . ILE A 1 190 ? -17.035 -21.765 11.873 1.00 47.16 190 ILE A O 1
ATOM 1485 N N . GLY A 1 191 ? -18.276 -20.096 11.064 1.00 44.81 191 GLY A N 1
ATOM 1486 C CA . GLY A 1 191 ? -19.104 -19.896 12.263 1.00 44.81 191 GLY A CA 1
ATOM 1487 C C . GLY A 1 191 ? -20.249 -20.902 12.493 1.00 44.81 191 GLY A C 1
ATOM 1488 O O . GLY A 1 191 ? -20.965 -20.763 13.479 1.00 44.81 191 GLY A O 1
ATOM 1489 N N . SER A 1 192 ? -20.461 -21.887 11.615 1.00 42.25 192 SER A N 1
ATOM 1490 C CA . SER A 1 192 ? -21.427 -22.986 11.795 1.00 42.25 192 SER A CA 1
ATOM 1491 C C . SER A 1 192 ? -20.764 -24.347 12.027 1.00 42.25 192 SER A C 1
ATOM 1493 O O . SER A 1 192 ? -21.464 -25.357 12.095 1.00 42.25 192 SER A O 1
ATOM 1495 N N . ALA A 1 193 ? -19.431 -24.404 12.118 1.00 41.75 193 ALA A N 1
ATOM 1496 C CA . ALA A 1 193 ? -18.741 -25.598 12.589 1.00 41.75 193 ALA A CA 1
ATOM 1497 C C . ALA A 1 193 ? -19.022 -25.790 14.090 1.00 41.75 193 ALA A C 1
ATOM 1499 O O . ALA A 1 193 ? -19.141 -24.821 14.839 1.00 41.75 193 ALA A O 1
ATOM 1500 N N . ALA A 1 194 ? -19.166 -27.044 14.523 1.00 37.50 194 ALA A N 1
ATOM 1501 C CA . ALA A 1 194 ? -19.492 -27.389 15.901 1.00 37.50 194 ALA A CA 1
ATOM 1502 C C . ALA A 1 194 ? -18.392 -26.917 16.874 1.00 37.50 194 ALA A C 1
ATOM 1504 O O . ALA A 1 194 ? -17.376 -27.579 17.034 1.00 37.50 194 ALA A O 1
ATOM 1505 N N . HIS A 1 195 ? -18.624 -25.753 17.485 1.00 40.28 195 HIS A N 1
ATOM 1506 C CA . HIS A 1 195 ? -18.151 -25.284 18.791 1.00 40.28 195 HIS A CA 1
ATOM 1507 C C . HIS A 1 195 ? -16.822 -25.901 19.294 1.00 40.28 195 HIS A C 1
ATOM 1509 O O . HIS A 1 195 ? -16.832 -26.810 20.122 1.00 40.28 195 HIS A O 1
ATOM 1515 N N . ASP A 1 196 ? -15.671 -25.359 18.876 1.00 42.59 196 ASP A N 1
ATOM 1516 C CA . ASP A 1 196 ? -14.440 -25.459 19.677 1.00 42.59 196 ASP A CA 1
ATOM 1517 C C . ASP A 1 196 ? -14.525 -24.385 20.783 1.00 42.59 196 ASP A C 1
ATOM 1519 O O . ASP A 1 196 ? -14.573 -23.194 20.467 1.00 42.59 196 ASP A O 1
ATOM 1523 N N . PRO A 1 197 ? -14.569 -24.751 22.080 1.00 48.06 197 PRO A N 1
ATOM 1524 C CA . PRO A 1 197 ? -14.679 -23.788 23.179 1.00 48.06 197 PRO A CA 1
ATOM 1525 C C . PRO A 1 197 ? -13.530 -22.769 23.245 1.00 48.06 197 PRO A C 1
ATOM 1527 O O . PRO A 1 197 ? -13.657 -21.763 23.942 1.00 48.06 197 PRO A O 1
ATOM 1530 N N . LYS A 1 198 ? -12.403 -23.021 22.564 1.00 45.75 198 LYS A N 1
ATOM 1531 C CA . LYS A 1 198 ? -11.251 -22.108 22.505 1.00 45.75 198 LYS A CA 1
ATOM 1532 C C . LYS A 1 198 ? -11.302 -21.139 21.324 1.00 45.75 198 LYS A C 1
ATOM 1534 O O . LYS A 1 198 ? -10.503 -20.203 21.285 1.00 45.75 198 LYS A O 1
ATOM 1539 N N . GLN A 1 199 ? -12.209 -21.342 20.371 1.00 42.66 199 GLN A N 1
ATOM 1540 C CA . GLN A 1 199 ? -12.312 -20.506 19.182 1.00 42.66 199 GLN A CA 1
ATOM 1541 C C . GLN A 1 199 ? -13.234 -19.318 19.483 1.00 42.66 199 GLN A C 1
ATOM 1543 O O . GLN A 1 199 ? -14.457 -19.443 19.504 1.00 42.66 199 GLN A O 1
ATOM 1548 N N . GLN A 1 200 ? -12.637 -18.158 19.774 1.00 46.78 200 GLN A N 1
ATOM 1549 C CA . GLN A 1 200 ? -13.388 -16.909 19.909 1.00 46.78 200 GLN A CA 1
ATOM 1550 C C . GLN A 1 200 ? -14.110 -16.588 18.594 1.00 46.78 200 GLN A C 1
ATOM 1552 O O . GLN A 1 200 ? -13.575 -16.816 17.508 1.00 46.78 200 GLN A O 1
ATOM 1557 N N . ASP A 1 201 ? -15.340 -16.083 18.703 1.00 47.66 201 ASP A N 1
ATOM 1558 C CA . ASP A 1 201 ? -16.195 -15.813 17.552 1.00 47.66 201 ASP A CA 1
ATOM 1559 C C . ASP A 1 201 ? -15.536 -14.788 16.622 1.00 47.66 201 ASP A C 1
ATOM 1561 O O . ASP A 1 201 ? -15.242 -13.660 17.020 1.00 47.66 201 ASP A O 1
ATOM 1565 N N . ILE A 1 202 ? -15.348 -15.167 15.358 1.00 48.69 202 ILE A N 1
ATOM 1566 C CA . ILE A 1 202 ? -14.824 -14.278 14.319 1.00 48.69 202 ILE A CA 1
ATOM 1567 C C . ILE A 1 202 ? -15.693 -13.012 14.181 1.00 48.69 202 ILE A C 1
ATOM 1569 O O . ILE A 1 202 ? -15.188 -11.946 13.845 1.00 48.69 202 ILE A O 1
ATOM 1573 N N . ARG A 1 203 ? -16.986 -13.080 14.533 1.00 44.69 203 ARG A N 1
ATOM 1574 C CA . ARG A 1 203 ? -17.895 -11.922 14.570 1.00 44.69 203 ARG A CA 1
ATOM 1575 C C . ARG A 1 203 ? -17.526 -10.903 15.646 1.00 44.69 203 ARG A C 1
ATOM 1577 O O . ARG A 1 203 ? -17.748 -9.722 15.424 1.00 44.69 203 ARG A O 1
ATOM 1584 N N . ALA A 1 204 ? -16.920 -11.314 16.760 1.00 50.88 204 ALA A N 1
ATOM 1585 C CA . ALA A 1 204 ? -16.416 -10.369 17.758 1.00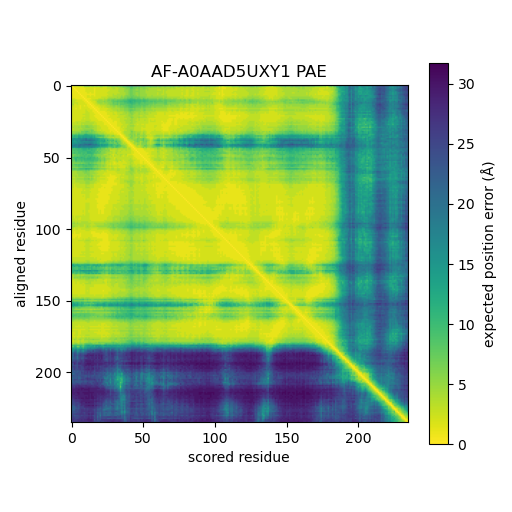 50.88 204 ALA A CA 1
ATOM 1586 C C . ALA A 1 204 ? -15.211 -9.574 17.225 1.00 50.88 204 ALA A C 1
ATOM 1588 O O . ALA A 1 204 ? -15.060 -8.403 17.556 1.00 50.88 204 ALA A O 1
ATOM 1589 N N . PHE A 1 205 ? -14.405 -10.192 16.353 1.00 47.03 205 PHE A N 1
ATOM 1590 C CA . PHE A 1 205 ? -13.267 -9.548 15.694 1.00 47.03 205 PHE A CA 1
ATOM 1591 C C . PHE A 1 205 ? -13.675 -8.606 14.552 1.00 47.03 205 PHE A C 1
ATOM 1593 O O . PHE A 1 205 ? -13.042 -7.573 14.382 1.00 47.03 205 PHE A O 1
ATOM 1600 N N . PHE A 1 206 ? -14.715 -8.938 13.776 1.00 46.97 206 PHE A N 1
ATOM 1601 C CA . PHE A 1 206 ? -15.115 -8.145 12.598 1.00 46.97 206 PHE A CA 1
ATOM 1602 C C . PHE A 1 206 ? -16.379 -7.287 12.781 1.00 46.97 206 PHE A C 1
ATOM 1604 O O . PHE A 1 206 ? -16.661 -6.461 11.920 1.00 46.97 206 PHE A O 1
ATOM 1611 N N . GLY A 1 207 ? -17.160 -7.482 13.849 1.00 52.12 207 GLY A N 1
ATOM 1612 C CA . GLY A 1 207 ? -18.481 -6.855 14.016 1.00 52.12 207 GLY A CA 1
ATOM 1613 C C . GLY A 1 207 ? -18.769 -6.280 15.402 1.00 52.12 207 GLY A C 1
ATOM 1614 O O . GLY A 1 207 ? -19.874 -5.791 15.620 1.00 52.12 207 GLY A O 1
ATOM 1615 N N . GLY A 1 208 ? -17.804 -6.301 16.325 1.00 49.53 208 GLY A N 1
ATOM 1616 C CA . GLY A 1 208 ? -18.015 -5.913 17.717 1.00 49.53 208 GLY A CA 1
ATOM 1617 C C . GLY A 1 208 ? -18.825 -6.952 18.501 1.00 49.53 208 GLY A C 1
ATOM 1618 O O . GLY A 1 208 ? -19.717 -7.627 17.987 1.00 49.53 208 GLY A O 1
ATOM 1619 N N . ALA A 1 209 ? -18.482 -7.140 19.772 1.00 40.78 209 ALA A N 1
ATOM 1620 C CA . ALA A 1 209 ? -19.132 -8.133 20.624 1.00 40.78 209 ALA A CA 1
ATOM 1621 C C . ALA A 1 209 ? -20.606 -7.768 20.906 1.00 40.78 209 ALA A C 1
ATOM 1623 O O . ALA A 1 209 ? -20.863 -6.874 21.700 1.00 40.78 209 ALA A O 1
ATOM 1624 N N . GLN A 1 210 ? -21.580 -8.460 20.299 1.00 44.12 210 GLN A N 1
ATOM 1625 C CA . GLN A 1 210 ? -23.016 -8.198 20.511 1.00 44.12 210 GLN A CA 1
ATOM 1626 C C . GLN A 1 210 ? -23.417 -8.185 22.002 1.00 44.12 210 GLN A C 1
ATOM 1628 O O . GLN A 1 210 ? -23.130 -9.126 22.746 1.00 44.12 210 GLN A O 1
ATOM 1633 N N . LEU A 1 211 ? -24.171 -7.160 22.419 1.00 38.47 211 LEU A N 1
ATOM 1634 C CA . LEU A 1 211 ? -24.989 -7.219 23.634 1.00 38.47 211 LEU A CA 1
ATOM 1635 C C . LEU A 1 211 ? -26.193 -8.144 23.403 1.00 38.47 211 LEU A C 1
ATOM 1637 O O . LEU A 1 211 ? -26.744 -8.207 22.304 1.00 38.47 211 LEU A O 1
ATOM 1641 N N . LYS A 1 212 ? -26.625 -8.843 24.462 1.00 34.78 212 LYS A N 1
ATOM 1642 C CA . LYS A 1 212 ? -27.920 -9.540 24.476 1.00 34.78 212 LYS A CA 1
ATOM 1643 C C . LYS A 1 212 ? -29.036 -8.539 24.138 1.00 34.78 212 LYS A C 1
ATOM 1645 O O . LYS A 1 212 ? -28.956 -7.399 24.591 1.00 34.78 212 LYS A O 1
ATOM 1650 N N . PRO A 1 213 ? -30.064 -8.953 23.380 1.00 33.78 213 PRO A N 1
ATOM 1651 C CA . PRO A 1 213 ? -31.069 -8.040 22.863 1.00 33.78 213 PRO A CA 1
ATOM 1652 C C . PRO A 1 213 ? -31.921 -7.501 24.015 1.00 33.78 213 PRO A C 1
ATOM 1654 O O . PRO A 1 213 ? -32.763 -8.203 24.569 1.00 33.78 213 PRO A O 1
ATOM 1657 N N . THR A 1 214 ? -31.687 -6.247 24.374 1.00 33.84 214 THR A N 1
ATOM 1658 C CA . THR A 1 214 ? -32.715 -5.370 24.928 1.00 33.84 214 THR A CA 1
ATOM 1659 C C . THR A 1 214 ? -33.046 -4.368 23.836 1.00 33.84 214 THR A C 1
ATOM 1661 O O . THR A 1 214 ? -32.141 -3.878 23.162 1.00 33.84 214 THR A O 1
ATOM 1664 N N . GLU A 1 215 ? -34.342 -4.191 23.607 1.00 37.97 215 GLU A N 1
ATOM 1665 C CA . GLU A 1 215 ? -34.942 -3.465 22.489 1.00 37.97 215 GLU A CA 1
ATOM 1666 C C . GLU A 1 215 ? -34.274 -2.099 22.233 1.00 37.97 215 GLU A C 1
ATOM 1668 O O . GLU A 1 215 ? -33.854 -1.429 23.171 1.00 37.97 215 GLU A O 1
ATOM 1673 N N . GLU A 1 216 ? -34.191 -1.726 20.948 1.00 34.34 216 GLU A N 1
ATOM 1674 C CA . GLU A 1 216 ? -33.521 -0.537 20.374 1.00 34.34 216 GLU A CA 1
ATOM 1675 C C . GLU A 1 216 ? -32.009 -0.635 20.087 1.00 34.34 216 GLU A C 1
ATOM 1677 O O . GLU A 1 216 ? -31.226 0.262 20.395 1.00 34.34 216 GLU A O 1
ATOM 1682 N N . VAL A 1 217 ? -31.587 -1.673 19.359 1.00 35.41 217 VAL A N 1
ATOM 1683 C CA . VAL A 1 217 ? -30.374 -1.582 18.527 1.00 35.41 217 VAL A CA 1
ATOM 1684 C C . VAL A 1 217 ? -30.810 -1.700 17.074 1.00 35.41 217 VAL A C 1
ATOM 1686 O O . VAL A 1 217 ? -31.090 -2.796 16.590 1.00 35.41 217 VAL A O 1
ATOM 1689 N N . LEU A 1 218 ? -30.924 -0.554 16.393 1.00 33.16 218 LEU A N 1
ATOM 1690 C CA . LEU A 1 218 ? -31.055 -0.517 14.938 1.00 33.16 218 LEU A CA 1
ATOM 1691 C C . LEU A 1 218 ? -29.880 -1.298 14.352 1.00 33.16 218 LEU A C 1
ATOM 1693 O O . LEU A 1 218 ? -28.713 -0.995 14.588 1.00 33.16 218 LEU A O 1
ATOM 1697 N N . GLU A 1 219 ? -30.250 -2.376 13.679 1.00 32.44 219 GLU A N 1
ATOM 1698 C CA . GLU A 1 219 ? -29.416 -3.463 13.203 1.00 32.44 219 GLU A CA 1
ATOM 1699 C C . GLU A 1 219 ? -28.381 -2.933 12.192 1.00 32.44 219 GLU A C 1
ATOM 1701 O O . GLU A 1 219 ? -28.614 -2.923 10.985 1.00 32.44 219 GLU A O 1
ATOM 1706 N N . GLY A 1 220 ? -27.229 -2.475 12.689 1.00 32.53 220 GLY A N 1
ATOM 1707 C CA . GLY A 1 220 ? -26.035 -2.176 11.899 1.00 32.53 220 GLY A CA 1
ATOM 1708 C C . GLY A 1 220 ? -25.436 -3.478 11.388 1.00 32.53 220 GLY A C 1
ATOM 1709 O O . GLY A 1 220 ? -24.465 -4.001 11.933 1.00 32.53 220 GLY A O 1
ATOM 1710 N N . ARG A 1 221 ? -26.095 -4.077 10.395 1.00 28.53 221 ARG A N 1
ATOM 1711 C CA . ARG A 1 221 ? -25.615 -5.276 9.715 1.00 28.53 221 ARG A CA 1
ATOM 1712 C C . ARG A 1 221 ? -24.234 -4.965 9.150 1.00 28.53 221 ARG A C 1
ATOM 1714 O O . ARG A 1 221 ? -24.114 -4.063 8.332 1.00 28.53 221 ARG A O 1
ATOM 1721 N N . SER A 1 222 ? -23.235 -5.769 9.517 1.00 33.72 222 SER A N 1
ATOM 1722 C CA . SER A 1 222 ? -21.944 -5.872 8.826 1.00 33.72 222 SER A CA 1
ATOM 1723 C C . SER A 1 222 ? -22.145 -6.421 7.406 1.00 33.72 222 SER A C 1
ATOM 1725 O O . SER A 1 222 ? -21.724 -7.528 7.062 1.00 33.72 222 SER A O 1
ATOM 1727 N N . ALA A 1 223 ? -22.844 -5.669 6.561 1.00 26.95 223 ALA A N 1
ATOM 1728 C CA . ALA A 1 223 ? -22.53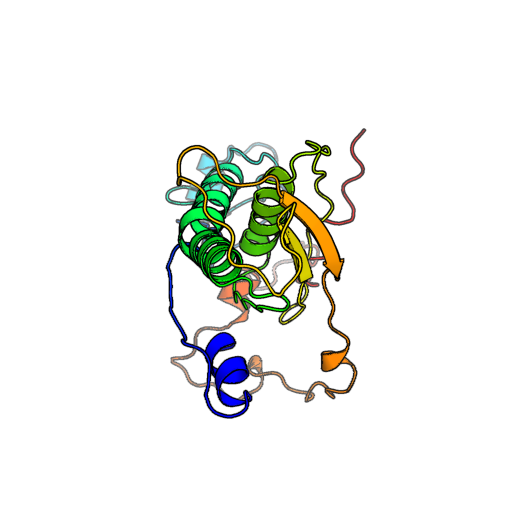9 -5.680 5.151 1.00 26.95 223 ALA A CA 1
ATOM 1729 C C . ALA A 1 223 ? -21.136 -5.078 5.056 1.00 26.95 223 ALA A C 1
ATOM 1731 O O . ALA A 1 223 ? -20.878 -4.054 5.668 1.00 26.95 223 ALA A O 1
ATOM 1732 N N . SER A 1 224 ? -20.222 -5.795 4.402 1.00 35.59 224 SER A N 1
ATOM 1733 C CA . SER A 1 224 ? -18.871 -5.355 4.039 1.00 35.59 224 SER A CA 1
ATOM 1734 C C . SER A 1 224 ? -18.681 -3.839 4.182 1.00 35.59 224 SER A C 1
ATOM 1736 O O . SER A 1 224 ? -19.385 -3.107 3.490 1.00 35.59 224 SER A O 1
ATOM 1738 N N . ASN A 1 225 ? -17.687 -3.393 4.966 1.00 38.03 225 ASN A N 1
ATOM 1739 C CA . ASN A 1 225 ? -17.264 -1.983 5.129 1.00 38.03 225 ASN A CA 1
ATOM 1740 C C . ASN A 1 225 ? -17.084 -1.207 3.796 1.00 38.03 225 ASN A C 1
ATOM 1742 O O . ASN A 1 225 ? -16.819 -0.015 3.785 1.00 38.03 225 ASN A O 1
ATOM 1746 N N . ALA A 1 226 ? -17.209 -1.888 2.656 1.00 34.50 226 ALA A N 1
ATOM 1747 C CA . ALA A 1 226 ? -17.334 -1.330 1.326 1.00 34.50 226 ALA A CA 1
ATOM 1748 C C . ALA A 1 226 ? -18.578 -0.466 1.079 1.00 34.50 226 ALA A C 1
ATOM 1750 O O . ALA A 1 226 ? -18.522 0.370 0.184 1.00 34.50 226 ALA A O 1
ATOM 1751 N N . LEU A 1 227 ? -19.682 -0.663 1.807 1.00 29.95 227 LEU A N 1
ATOM 1752 C CA . LEU A 1 227 ? -20.894 0.148 1.622 1.00 29.95 227 LEU A CA 1
ATOM 1753 C C . LEU A 1 227 ? -20.904 1.397 2.510 1.00 29.95 227 LEU A C 1
ATOM 1755 O O . LEU A 1 227 ? -21.301 2.457 2.038 1.00 29.95 227 LEU A O 1
ATOM 1759 N N . ASP A 1 228 ? -20.368 1.309 3.729 1.00 39.19 228 ASP A N 1
ATOM 1760 C CA . ASP A 1 228 ? -20.344 2.438 4.673 1.00 39.19 228 ASP A CA 1
ATOM 1761 C C . ASP A 1 228 ? -19.455 3.604 4.196 1.00 39.19 228 ASP A C 1
ATOM 1763 O O . ASP A 1 228 ? -19.664 4.751 4.584 1.00 39.19 228 ASP A O 1
ATOM 1767 N N . GLU A 1 229 ? -18.482 3.342 3.316 1.00 39.09 229 GLU A N 1
ATOM 1768 C CA . GLU A 1 229 ? -17.608 4.376 2.740 1.00 39.09 229 GLU A CA 1
ATOM 1769 C C . GLU A 1 229 ? -18.096 4.940 1.392 1.00 39.09 229 GLU A C 1
ATOM 1771 O O . GLU A 1 229 ? -17.506 5.901 0.894 1.00 39.09 229 GLU A O 1
ATOM 1776 N N . ALA A 1 230 ? -19.142 4.363 0.786 1.00 34.34 230 ALA A N 1
ATOM 1777 C CA . ALA A 1 230 ? -19.610 4.733 -0.554 1.00 34.34 230 ALA A CA 1
ATOM 1778 C C . ALA A 1 230 ? -20.704 5.820 -0.559 1.00 34.34 230 ALA A C 1
ATOM 1780 O O . ALA A 1 230 ? -20.903 6.465 -1.586 1.00 34.34 230 ALA A O 1
ATOM 1781 N N . GLU A 1 231 ? -21.390 6.046 0.566 1.00 30.22 231 GLU A N 1
ATOM 1782 C CA . GLU A 1 231 ? -22.574 6.925 0.642 1.00 30.22 231 GLU A CA 1
ATOM 1783 C C . GLU A 1 231 ? -22.333 8.272 1.344 1.00 30.22 231 GLU A C 1
ATOM 1785 O O . GLU A 1 231 ? -23.281 8.973 1.696 1.00 30.22 231 GLU A O 1
ATOM 1790 N N . VAL A 1 232 ? -21.079 8.695 1.530 1.00 35.72 232 VAL A N 1
ATOM 1791 C CA . VAL A 1 232 ? -20.809 10.037 2.072 1.00 35.72 232 VAL A CA 1
ATOM 1792 C C . VAL A 1 232 ? -20.875 11.072 0.946 1.00 35.72 232 VAL A C 1
ATOM 1794 O O . VAL A 1 232 ? -19.859 11.418 0.340 1.00 35.72 232 VAL A O 1
ATOM 1797 N N . GLU A 1 233 ? -22.077 11.586 0.670 1.00 27.84 233 GLU A N 1
ATOM 1798 C CA . GLU A 1 233 ? -22.232 12.873 -0.013 1.00 27.84 233 GLU A CA 1
ATOM 1799 C C . GLU A 1 233 ? -21.643 13.977 0.874 1.00 27.84 233 GLU A C 1
ATOM 1801 O O . GLU A 1 233 ? -22.078 14.213 2.001 1.00 27.84 233 GLU A O 1
ATOM 1806 N N . ILE A 1 234 ? -20.611 14.641 0.361 1.00 33.47 234 ILE A N 1
ATOM 1807 C CA . ILE A 1 234 ? -19.977 15.801 0.987 1.00 33.47 234 ILE A CA 1
ATOM 1808 C C . ILE A 1 234 ? -20.572 17.057 0.346 1.00 33.47 234 ILE A C 1
ATOM 1810 O O . ILE A 1 234 ? -20.351 17.300 -0.841 1.00 33.47 234 ILE A O 1
ATOM 1814 N N . HIS A 1 235 ? -21.336 17.820 1.131 1.00 30.77 235 HIS A N 1
ATOM 1815 C CA . HIS A 1 235 ? -21.698 19.210 0.835 1.00 30.77 235 HIS A CA 1
ATOM 1816 C C . HIS A 1 235 ? -20.536 20.161 1.132 1.00 30.77 235 HIS A C 1
ATOM 1818 O O . HIS A 1 235 ? -19.828 19.933 2.141 1.00 30.77 235 HIS A O 1
#

Sequence (235 aa):
MTAQAIHDAQQEPKPPLTTSLLVREQTYGDAEGKLWTTSQKSGLSLEEHYAQGIYPILHNRSEKFPNGESVDDLGRRATQAINDLVMPHVWSAAREGMKGAHIAVVSHGLCISEMVPALLRKDHRQIPVGREYRGLRNTGWTRVTIDVENLDGSTPLDFSEDSPPPLAVRVTDFNRAEHLDAIKRQQGGIGSAAHDPKQQDIRAFFGGAQLKPTEEVLEGRSASNALDEAEVEIH

Secondary structure (DSSP, 8-state):
-HHHHHHHTSPSSPPP----GGGS----GGGTTSEEESSPPTT--HHHHHHTTEEEPP-STT---TT---HHHHHHHHHHHIIIIIHHHHHHHHHTT--S--------HHHHHHHHHHHHTTBTT-PPP-S-S--PPTT-EEEEEEEETT--SSSPPP--TTSPPPEEEEEEEEEE-GGGTT----SS-GGGS---TT---HHHHHH--PPP--S---------TTTTTT-----

Solvent-accessible surface area (backbone atoms only — not comparable to full-atom values): 14639 Å² total; per-residue (Å²): 110,70,61,56,56,57,52,71,71,47,65,85,84,63,77,92,86,86,87,62,81,53,48,44,57,72,46,45,36,75,48,59,51,33,34,68,35,90,58,75,60,87,96,56,55,72,67,60,31,50,77,69,57,38,41,48,65,73,88,53,50,79,48,61,49,66,85,33,45,20,56,52,55,43,35,53,38,18,37,47,34,42,59,74,70,44,44,59,58,55,52,49,31,40,47,65,10,52,64,89,80,85,84,89,83,78,65,33,57,68,32,47,36,29,32,54,51,45,50,40,66,56,16,69,82,63,64,86,75,78,83,80,59,59,46,51,50,91,88,32,43,68,41,71,48,76,44,56,61,92,62,79,50,80,52,55,50,88,72,53,90,92,58,63,72,54,30,51,46,45,79,81,42,72,54,47,49,72,86,51,74,80,55,76,76,64,92,64,52,87,90,62,57,88,77,57,94,84,63,75,60,66,55,27,68,76,63,21,53,82,74,80,91,63,92,90,71,83,80,80,68,84,62,63,70,35,57,78,70,69,71,73,82,81,130

Mean predicted aligned error: 10.89 Å

Foldseek 3Di:
DVQVVVQVPDDPPTDDDDDDPLQEDWFQALLFLAAEDQDDDPPDDQVRCVVVRYHYDDDDQCDGHVVTAGLVSLLVSLLVCCVVPPVVVVLVCLQVLADPDDDDDDHDFSSQQSNLVSQQCLAPVNPDDDSPQHQADVVFDWDKDKDFPPRPSPDGDDDDPVDGGHIHIDTPDGNHDVVCVPPDDDPAPPQNPPDPVPDDDVCSRQPHDDDDDDPDDPDPDPPRPSVVVPPDDDD

pLDDT: mean 80.8, std 22.42, range [26.95, 98.69]

Organism: NCBI:txid2056292

InterPro domains:
  IPR013078 Histidine phosphatase superfamily, clade-1 [PF00300] (2-147)
  IPR029033 Histidine phosphatase superfamily [G3DSA:3.40.50.1240] (1-191)
  IPR029033 Histidine phosphatase superfamily [SSF53254] (2-148)
  IPR051695 Phosphoglycerate Mutase [PTHR46517] (95-187)